Protein AF-A0A964XCH1-F1 (afdb_monomer_lite)

Foldseek 3Di:
DDDPDDPDPLEPAEQEAEPDDPLAVSQVVLLVSLVVQCVDAAVVHHADPNHAYEYEYEFDHHEQEEDDPVRAAREQEHARYEYEYNVQAQVRAEQEYEYPLPFFQGENYEYEYQAYEYTRHEQEYEDHQHDDDLDQRFYESAHYDADRANYEYYNYEFYYHNRGYSYGECHEDAYHYYQYEYEEAEAYQVHAPAHHAENYEYEYCAHANVHANAHHAECYEYYASHGAEVHALAHHAYNYEYAEAQAGHCEDNHHHAQYEYEACHHNNPNFYLHEHHQYEYQAAPHDHGAHDPPSQGFYDQYAYNNRDGDGHDDPPD

pLDDT: mean 93.12, std 10.27, range [33.62, 98.81]

Structure (mmCIF, N/CA/C/O backbone):
data_AF-A0A964XCH1-F1
#
_entry.id   AF-A0A964XCH1-F1
#
loop_
_atom_site.group_PDB
_atom_site.id
_atom_site.type_symbol
_atom_site.label_atom_id
_atom_site.label_alt_id
_atom_site.label_comp_id
_atom_site.label_asym_id
_atom_site.label_entity_id
_atom_site.label_seq_id
_atom_site.pdbx_PDB_ins_code
_atom_site.Cartn_x
_atom_site.Cartn_y
_atom_site.Cartn_z
_atom_site.occupancy
_atom_site.B_iso_or_equiv
_atom_site.auth_seq_id
_atom_site.auth_comp_id
_atom_site.auth_asym_id
_atom_site.auth_atom_id
_atom_site.pdbx_PDB_model_num
ATOM 1 N N . MET A 1 1 ? -14.918 -12.155 -14.356 1.00 33.62 1 MET A N 1
ATOM 2 C CA . MET A 1 1 ? -15.551 -12.989 -13.310 1.00 33.62 1 MET A CA 1
ATOM 3 C C . MET A 1 1 ? -14.501 -13.243 -12.244 1.00 33.62 1 MET A C 1
ATOM 5 O O . MET A 1 1 ? -13.719 -14.170 -12.389 1.00 33.62 1 MET A O 1
ATOM 9 N N . GLY A 1 2 ? -14.397 -12.354 -11.255 1.00 40.06 2 GLY A N 1
ATOM 10 C CA . GLY A 1 2 ? -13.465 -12.524 -10.143 1.00 40.06 2 GLY A CA 1
ATOM 11 C C . GLY A 1 2 ? -14.143 -13.336 -9.051 1.00 40.06 2 GLY A C 1
ATOM 12 O O . GLY A 1 2 ? -15.141 -12.889 -8.494 1.00 40.06 2 GLY A O 1
ATOM 13 N N . TYR A 1 3 ? -13.637 -14.535 -8.781 1.00 34.19 3 TYR A N 1
ATOM 14 C CA . TYR A 1 3 ? -13.942 -15.219 -7.534 1.00 34.19 3 TYR A CA 1
ATOM 15 C C . TYR A 1 3 ? -13.249 -14.432 -6.423 1.00 34.19 3 TYR A C 1
ATOM 17 O O . TYR A 1 3 ? -12.032 -14.516 -6.273 1.00 34.19 3 TYR A O 1
ATOM 25 N N . THR A 1 4 ? -14.002 -13.637 -5.666 1.00 49.56 4 THR A N 1
ATOM 26 C CA . THR A 1 4 ? -13.516 -13.118 -4.390 1.00 49.56 4 THR A CA 1
ATOM 27 C C . THR A 1 4 ? -13.300 -14.340 -3.506 1.00 49.56 4 THR A C 1
ATOM 29 O O . THR A 1 4 ? -14.270 -14.998 -3.126 1.00 49.56 4 THR A O 1
ATOM 32 N N . LEU A 1 5 ? -12.043 -14.706 -3.233 1.00 52.19 5 LEU A N 1
ATOM 33 C CA . LEU A 1 5 ? -11.754 -15.667 -2.168 1.00 52.19 5 LEU A CA 1
ATOM 34 C C . LEU A 1 5 ? -12.517 -15.189 -0.925 1.00 52.19 5 LEU A C 1
ATOM 36 O O . LEU A 1 5 ? -12.480 -13.988 -0.650 1.00 52.19 5 LEU A O 1
ATOM 40 N N . PRO A 1 6 ? -13.250 -16.039 -0.197 1.00 59.41 6 PRO A N 1
ATOM 41 C CA . PRO A 1 6 ? -13.917 -15.589 1.015 1.00 59.41 6 PRO A CA 1
ATOM 42 C C . PRO A 1 6 ? -12.884 -14.964 1.964 1.00 59.41 6 PRO A C 1
ATOM 44 O O . PRO A 1 6 ? -11.731 -15.397 2.034 1.00 59.41 6 PRO A O 1
ATOM 47 N N . LEU A 1 7 ? -13.261 -13.872 2.625 1.00 68.88 7 LEU A N 1
ATOM 48 C CA . LEU A 1 7 ? -12.491 -13.362 3.751 1.00 68.88 7 LEU A CA 1
ATOM 49 C C . LEU A 1 7 ? -12.716 -14.3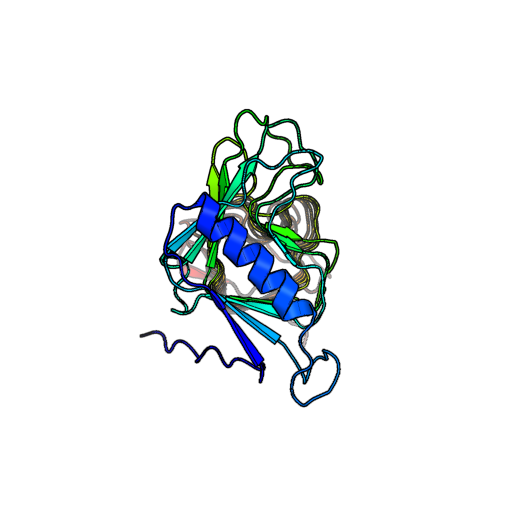44 4.902 1.00 68.88 7 LEU A C 1
ATOM 51 O O . LEU A 1 7 ? -13.786 -14.355 5.506 1.00 68.88 7 LEU A O 1
ATOM 55 N N . GLU A 1 8 ? -11.758 -15.235 5.127 1.00 71.12 8 GLU A N 1
ATOM 56 C CA . GLU A 1 8 ? -11.822 -16.183 6.233 1.00 71.12 8 GLU A CA 1
ATOM 57 C C . GLU A 1 8 ? -11.335 -15.467 7.495 1.00 71.12 8 GLU A C 1
ATOM 59 O O . GLU A 1 8 ? -10.155 -15.153 7.631 1.00 71.12 8 GLU A O 1
ATOM 64 N N . LEU A 1 9 ? -12.270 -15.128 8.385 1.00 74.69 9 LEU A N 1
ATOM 65 C CA . LEU A 1 9 ? -11.937 -14.579 9.694 1.00 74.69 9 LEU A CA 1
ATOM 66 C C . LEU A 1 9 ? -11.316 -15.695 10.532 1.00 74.69 9 LEU A C 1
ATOM 68 O O . LEU A 1 9 ? -11.996 -16.660 10.873 1.00 74.69 9 LEU A O 1
ATOM 72 N N . ALA A 1 10 ? -10.048 -15.544 10.903 1.00 71.31 10 ALA A N 1
ATOM 73 C CA . ALA A 1 10 ? -9.386 -16.468 11.821 1.00 71.31 10 ALA A CA 1
ATOM 74 C C . ALA A 1 10 ? -9.827 -16.266 13.291 1.00 71.31 10 ALA A C 1
ATOM 76 O O . ALA A 1 10 ? -9.449 -17.041 14.166 1.00 71.31 10 ALA A O 1
ATOM 77 N N . SER A 1 11 ? -10.633 -15.237 13.587 1.00 76.69 11 SER A N 1
ATOM 78 C CA . SER A 1 11 ? -11.094 -14.929 14.944 1.00 76.69 11 SER A CA 1
ATOM 79 C C . SER A 1 11 ? -12.247 -15.820 15.405 1.00 76.69 11 SER A C 1
ATOM 81 O O . SER A 1 11 ? -13.212 -16.033 14.668 1.00 76.69 11 SER A O 1
ATOM 83 N N . THR A 1 12 ? -12.240 -16.197 16.682 1.00 78.38 12 THR A N 1
ATOM 84 C CA . THR A 1 12 ? -13.390 -16.827 17.357 1.00 78.38 12 THR A CA 1
ATOM 85 C C . THR A 1 12 ? -14.152 -15.862 18.269 1.00 78.38 12 THR A C 1
ATOM 87 O O . THR A 1 12 ? -15.099 -16.261 18.948 1.00 78.38 12 THR A O 1
ATOM 90 N N . SER A 1 13 ? -13.748 -14.590 18.350 1.00 91.81 13 SER A N 1
ATOM 91 C CA . SER A 1 13 ? -14.479 -13.554 19.088 1.00 91.81 13 SER A CA 1
ATOM 92 C C . SER A 1 13 ? -14.495 -12.231 18.338 1.00 91.81 13 SER A C 1
ATOM 94 O O . SER A 1 13 ? -13.476 -11.768 17.833 1.00 91.81 13 SER A O 1
ATOM 96 N N . THR A 1 14 ? -15.675 -11.618 18.290 1.00 95.75 14 THR A N 1
ATOM 97 C CA . THR A 1 14 ? -15.941 -10.443 17.462 1.00 95.75 14 THR A CA 1
ATOM 98 C C . THR A 1 14 ? -16.634 -9.356 18.274 1.00 95.75 14 THR A C 1
ATOM 100 O O . THR A 1 14 ? -17.626 -9.623 18.953 1.00 95.75 14 THR A O 1
ATOM 103 N N . VAL A 1 15 ? -16.151 -8.120 18.153 1.00 97.62 15 VAL A N 1
ATOM 104 C CA . VAL A 1 15 ? -16.860 -6.912 18.586 1.00 97.62 15 VAL A CA 1
ATOM 105 C C . VAL A 1 15 ? -17.429 -6.245 17.341 1.00 97.62 15 VAL A C 1
ATOM 107 O O . VAL A 1 15 ? -16.687 -5.734 16.508 1.00 97.62 15 VAL A O 1
ATOM 110 N N . ALA A 1 16 ? -18.749 -6.278 17.178 1.00 97.12 16 ALA A N 1
ATOM 111 C CA . ALA A 1 16 ? -19.399 -5.656 16.031 1.00 97.12 16 ALA A CA 1
ATOM 112 C C . ALA A 1 16 ? -19.769 -4.201 16.339 1.00 97.12 16 ALA A C 1
ATOM 114 O O . ALA A 1 16 ? -20.404 -3.919 17.357 1.00 97.12 16 ALA A O 1
ATOM 115 N N . VAL A 1 17 ? -19.443 -3.292 15.424 1.00 97.50 17 VAL A N 1
ATOM 116 C CA . VAL A 1 17 ? -19.900 -1.899 15.458 1.00 97.50 17 VAL A CA 1
ATOM 117 C C . VAL A 1 17 ? -20.798 -1.612 14.275 1.00 97.50 17 VAL A C 1
ATOM 119 O O . VAL A 1 17 ? -20.602 -2.130 13.183 1.00 97.50 17 VAL A O 1
ATOM 122 N N . ARG A 1 18 ? -21.791 -0.753 14.478 1.00 96.69 18 ARG A N 1
ATOM 123 C CA . ARG A 1 18 ? -22.663 -0.259 13.411 1.00 96.69 18 ARG A CA 1
ATOM 124 C C . ARG A 1 18 ? -22.670 1.257 13.440 1.00 96.69 18 ARG A C 1
ATOM 126 O O . ARG A 1 18 ? -22.671 1.839 14.524 1.00 96.69 18 ARG A O 1
ATOM 133 N N . ALA A 1 19 ? -22.729 1.875 12.272 1.00 96.44 19 ALA A N 1
ATOM 134 C CA . ALA A 1 19 ? -22.959 3.301 12.175 1.00 96.44 19 ALA A CA 1
ATOM 135 C C . ALA A 1 19 ? -24.453 3.563 12.434 1.00 96.44 19 ALA A C 1
ATOM 137 O O . ALA A 1 19 ? -25.313 3.113 11.675 1.00 96.44 19 ALA A O 1
ATOM 138 N N . SER A 1 20 ? -24.789 4.206 13.552 1.00 96.62 20 SER A N 1
ATOM 139 C CA . SER A 1 20 ? -26.187 4.515 13.909 1.00 96.62 20 SER A CA 1
ATOM 140 C C . SER A 1 20 ? -26.409 5.946 14.388 1.00 96.62 20 SER A C 1
ATOM 142 O O . SER A 1 20 ? -27.548 6.310 14.673 1.00 96.62 20 SER A O 1
ATOM 144 N N . GLY A 1 21 ? -25.341 6.735 14.486 1.00 96.94 21 GLY A N 1
ATOM 145 C CA . GLY A 1 21 ? -25.382 8.153 14.818 1.00 96.94 21 GLY A CA 1
ATOM 146 C C . GLY A 1 21 ? -24.688 8.998 13.755 1.00 96.94 21 GLY A C 1
ATOM 147 O O . GLY A 1 21 ? -24.488 8.572 12.613 1.00 96.94 21 GLY A O 1
ATOM 148 N N . SER A 1 22 ? -24.312 10.207 14.155 1.00 98.31 22 SER A N 1
ATOM 149 C CA . SER A 1 22 ? -23.428 11.077 13.382 1.00 98.31 22 SER A CA 1
ATOM 150 C C . SER A 1 22 ? -22.058 10.420 13.141 1.00 98.31 22 SER A C 1
ATOM 152 O O . SER A 1 22 ? -21.647 9.557 13.923 1.00 98.31 22 SER A O 1
ATOM 154 N N . PRO A 1 23 ? -21.309 10.832 12.100 1.00 98.56 23 PRO A N 1
ATOM 155 C CA . PRO A 1 23 ? -19.966 10.311 11.847 1.00 98.56 23 PRO A CA 1
ATOM 156 C C . PRO A 1 23 ? -19.040 10.353 13.071 1.00 98.56 23 PRO A C 1
ATOM 158 O O . PRO A 1 23 ? -18.346 9.373 13.335 1.00 98.56 23 PRO A O 1
ATOM 161 N N . ALA A 1 24 ? -19.086 11.433 13.857 1.00 98.31 24 ALA A N 1
ATOM 162 C CA . ALA A 1 24 ? -18.289 11.582 15.076 1.00 98.31 24 ALA A CA 1
ATOM 163 C C . ALA A 1 24 ? -18.693 10.585 16.180 1.00 98.31 24 ALA A C 1
ATOM 165 O O . ALA A 1 24 ? -17.835 9.948 16.792 1.00 98.31 24 ALA A O 1
ATOM 166 N N . GLU A 1 25 ? -19.997 10.394 16.415 1.00 98.38 25 GLU A N 1
ATOM 167 C CA . GLU A 1 25 ? -20.487 9.379 17.361 1.00 98.38 25 GLU A CA 1
ATOM 168 C C . GLU A 1 25 ? -20.082 7.968 16.917 1.00 98.38 25 GLU A C 1
ATOM 170 O O . GLU A 1 25 ? -19.662 7.155 17.741 1.00 98.38 25 GLU A O 1
ATOM 175 N N . ASN A 1 26 ? -20.156 7.680 15.614 1.00 98.62 26 ASN A N 1
ATOM 176 C CA . ASN A 1 26 ? -19.739 6.393 15.063 1.00 98.62 26 ASN A CA 1
ATOM 177 C C . ASN A 1 26 ? -18.233 6.168 15.267 1.00 98.62 26 ASN A C 1
ATOM 179 O O . ASN A 1 26 ? -17.839 5.088 15.706 1.00 98.62 26 ASN A O 1
ATOM 183 N N . GLY A 1 27 ? -17.396 7.182 15.018 1.00 98.38 27 GLY A N 1
ATOM 184 C CA . GLY A 1 27 ? -15.954 7.124 15.274 1.00 98.38 27 GLY A CA 1
ATOM 185 C C . GLY A 1 27 ? -15.622 6.847 16.744 1.00 98.38 27 GLY A C 1
ATOM 186 O O . GLY A 1 27 ? -14.794 5.984 17.040 1.00 98.38 27 GLY A O 1
ATOM 187 N N . ALA A 1 28 ? -16.328 7.491 17.680 1.00 98.06 28 ALA A N 1
ATOM 188 C CA . ALA A 1 28 ? -16.182 7.215 19.111 1.00 98.06 28 ALA A CA 1
ATOM 189 C C . ALA A 1 28 ? -16.555 5.762 19.470 1.00 98.06 28 ALA A C 1
ATOM 191 O O . ALA A 1 28 ? -15.836 5.102 20.225 1.00 98.06 28 ALA A O 1
ATOM 192 N N . VAL A 1 29 ? -17.641 5.233 18.892 1.00 98.38 29 VAL A N 1
ATOM 193 C CA . VAL A 1 29 ? -18.050 3.828 19.068 1.00 98.38 29 VAL A CA 1
ATOM 194 C C . VAL A 1 29 ? -17.009 2.860 18.495 1.00 98.38 29 VAL A C 1
ATOM 196 O O . VAL A 1 29 ? -16.722 1.844 19.128 1.00 98.38 29 VAL A O 1
ATOM 199 N N . LEU A 1 30 ? -16.409 3.169 17.342 1.00 98.62 30 LEU A N 1
ATOM 200 C CA . LEU A 1 30 ? -15.351 2.350 16.743 1.00 98.62 30 LEU A CA 1
ATOM 201 C C . LEU A 1 30 ? -14.110 2.271 17.643 1.00 98.62 30 LEU A C 1
ATOM 203 O O . LEU A 1 30 ? -13.623 1.170 17.902 1.00 98.62 30 LEU A O 1
ATOM 207 N N . ARG A 1 31 ? -13.645 3.399 18.198 1.00 98.50 31 ARG A N 1
ATOM 208 C CA . ARG A 1 31 ? -12.532 3.404 19.168 1.00 98.50 31 ARG A CA 1
ATOM 209 C C . ARG A 1 31 ? -12.845 2.560 20.401 1.00 98.50 31 ARG A C 1
ATOM 211 O O . ARG A 1 31 ? -12.009 1.772 20.838 1.00 98.50 31 ARG A O 1
ATOM 218 N N . ALA A 1 32 ? -14.053 2.701 20.949 1.00 98.31 32 ALA A N 1
ATOM 219 C CA . ALA A 1 32 ? -14.482 1.927 22.110 1.00 98.31 32 ALA A CA 1
ATOM 220 C C . ALA A 1 32 ? -14.520 0.418 21.813 1.00 98.31 32 ALA A C 1
ATOM 222 O O . ALA A 1 32 ? -14.113 -0.388 22.650 1.00 98.31 32 ALA A O 1
ATOM 223 N N . ALA A 1 33 ? -14.957 0.029 20.615 1.00 98.50 33 ALA A N 1
ATOM 224 C CA . ALA A 1 33 ? -14.973 -1.366 20.196 1.00 98.50 33 ALA A CA 1
ATOM 225 C C . ALA A 1 33 ? -13.575 -1.949 19.994 1.00 98.50 33 ALA A C 1
ATOM 227 O O . ALA A 1 33 ? -13.339 -3.085 20.399 1.00 98.50 33 ALA A O 1
ATOM 228 N N . TYR A 1 34 ? -12.641 -1.177 19.433 1.00 98.56 34 TYR A N 1
ATOM 229 C CA . TYR A 1 34 ? -11.244 -1.598 19.355 1.00 98.56 34 TYR A CA 1
ATOM 230 C C . TYR A 1 34 ? -10.641 -1.769 20.756 1.00 98.56 34 TYR A C 1
ATOM 232 O O . TYR A 1 34 ? -10.090 -2.823 21.065 1.00 98.56 34 TYR A O 1
ATOM 240 N N . ALA A 1 35 ? -10.862 -0.811 21.665 1.00 98.31 35 ALA A N 1
ATOM 241 C CA . ALA A 1 35 ? -10.434 -0.935 23.059 1.00 98.31 35 ALA A CA 1
ATOM 242 C C . ALA A 1 35 ? -11.024 -2.177 23.758 1.00 98.31 35 ALA A C 1
ATOM 244 O O . ALA A 1 35 ? -10.328 -2.831 24.537 1.00 98.31 35 ALA A O 1
ATOM 245 N N . GLN A 1 36 ? -12.280 -2.533 23.462 1.00 98.25 36 GLN A N 1
ATOM 246 C CA . GLN A 1 36 ? -12.903 -3.766 23.944 1.00 98.25 36 GLN A CA 1
ATOM 247 C C . GLN A 1 36 ? -12.253 -5.015 23.335 1.00 98.25 36 GLN A C 1
ATOM 249 O O . GLN A 1 36 ? -11.988 -5.966 24.067 1.00 98.25 36 GLN A O 1
ATOM 254 N N . ALA A 1 37 ? -11.997 -5.025 22.024 1.00 98.19 37 ALA A N 1
ATOM 255 C CA . ALA A 1 37 ? -11.414 -6.167 21.323 1.00 98.19 37 ALA A CA 1
ATOM 256 C C . ALA A 1 37 ? -10.029 -6.537 21.876 1.00 98.19 37 ALA A C 1
ATOM 258 O O . ALA A 1 37 ? -9.762 -7.713 22.108 1.00 98.19 37 ALA A O 1
ATOM 259 N N . ARG A 1 38 ? -9.210 -5.533 22.212 1.00 97.94 38 ARG A N 1
ATOM 260 C CA . ARG A 1 38 ? -7.902 -5.705 22.873 1.00 97.94 38 ARG A CA 1
ATOM 261 C C . ARG A 1 38 ? -7.968 -6.419 24.223 1.00 97.94 38 ARG A C 1
ATOM 263 O O . ARG A 1 38 ? -6.985 -7.002 24.661 1.00 97.94 38 ARG A O 1
ATOM 270 N N . ALA A 1 39 ? -9.107 -6.338 24.910 1.00 97.50 39 ALA A N 1
ATOM 271 C CA . ALA A 1 39 ? -9.312 -6.952 26.220 1.00 97.50 39 ALA A CA 1
ATOM 272 C C . ALA A 1 39 ? -9.972 -8.340 26.138 1.00 97.50 39 ALA A C 1
ATOM 274 O O . ALA A 1 39 ? -10.225 -8.956 27.177 1.00 97.50 39 ALA A O 1
ATOM 275 N N . LEU A 1 40 ? -10.301 -8.825 24.935 1.00 96.75 40 LEU A N 1
ATOM 276 C CA . LEU A 1 40 ? -10.931 -10.128 24.767 1.00 96.75 40 LEU A CA 1
ATOM 277 C C . LEU A 1 40 ? -9.950 -11.265 25.047 1.00 96.75 40 LEU A C 1
ATOM 279 O O . LEU A 1 40 ? -8.756 -11.184 24.774 1.00 96.75 40 LEU A O 1
ATOM 283 N N . THR A 1 41 ? -10.505 -12.369 25.541 1.00 96.06 41 THR A N 1
ATOM 284 C CA . THR A 1 41 ? -9.808 -13.643 25.716 1.00 96.06 41 THR A CA 1
ATOM 285 C C . THR A 1 41 ? -10.560 -14.749 24.973 1.00 96.06 41 THR A C 1
ATOM 287 O O . THR A 1 41 ? -11.276 -15.547 25.593 1.00 96.06 41 THR A O 1
ATOM 290 N N . PRO A 1 42 ? -10.486 -14.787 23.625 1.00 94.31 42 PRO A N 1
ATOM 291 C CA . PRO A 1 42 ? -11.147 -15.829 22.851 1.00 94.31 42 PRO A CA 1
ATOM 292 C C . PRO A 1 42 ? -10.694 -17.207 23.364 1.00 94.31 42 PRO A C 1
ATOM 294 O O . PRO A 1 42 ? -9.547 -17.390 23.773 1.00 94.31 42 PRO A O 1
ATOM 297 N N . ASN A 1 43 ? -11.628 -18.155 23.474 1.00 91.69 43 ASN A N 1
ATOM 298 C CA . ASN A 1 43 ? -11.382 -19.487 24.052 1.00 91.69 43 ASN A CA 1
ATOM 299 C C . ASN A 1 43 ? -10.816 -19.487 25.492 1.00 91.69 43 ASN A C 1
ATOM 301 O O . ASN A 1 43 ? -10.272 -20.492 25.948 1.00 91.69 43 ASN A O 1
ATOM 305 N N . GLY A 1 44 ? -10.955 -18.379 26.229 1.00 94.00 44 GLY A N 1
ATOM 306 C CA . GLY A 1 44 ? -10.429 -18.225 27.587 1.00 94.00 44 GLY A CA 1
ATOM 307 C C . GLY A 1 44 ? -8.910 -18.036 27.660 1.00 94.00 44 GLY A C 1
ATOM 308 O O . GLY A 1 44 ? -8.354 -18.086 28.756 1.00 94.00 44 GLY A O 1
ATOM 309 N N . ALA A 1 45 ? -8.243 -17.820 26.524 1.00 95.31 45 ALA A N 1
ATOM 310 C CA . ALA A 1 45 ? -6.804 -17.597 26.427 1.00 95.31 45 ALA A CA 1
ATOM 311 C C . ALA A 1 45 ? -6.490 -16.163 25.971 1.00 95.31 45 ALA A C 1
ATOM 313 O O . ALA A 1 45 ? -7.358 -15.463 25.454 1.00 95.31 45 ALA A O 1
ATOM 314 N N . ALA A 1 46 ? -5.249 -15.720 26.186 1.00 96.25 46 ALA A N 1
ATOM 315 C CA . ALA A 1 46 ? -4.767 -14.436 25.677 1.00 96.25 46 ALA A CA 1
ATOM 316 C C . ALA A 1 46 ? -4.733 -14.418 24.137 1.00 96.25 46 ALA A C 1
ATOM 318 O O . ALA A 1 46 ? -4.736 -15.477 23.504 1.00 96.25 46 ALA A O 1
ATOM 319 N N . LEU A 1 47 ? -4.695 -13.220 23.549 1.00 96.81 47 LEU A N 1
ATOM 320 C CA . LEU A 1 47 ? -4.572 -13.046 22.102 1.00 96.81 47 LEU A CA 1
ATOM 321 C C . LEU A 1 47 ? -3.261 -13.657 21.582 1.00 96.81 47 LEU A C 1
ATOM 323 O O . LEU A 1 47 ? -2.208 -13.500 22.203 1.00 96.81 47 LEU A O 1
ATOM 327 N N . ALA A 1 48 ? -3.350 -14.373 20.464 1.00 96.38 48 ALA A N 1
ATOM 328 C CA . ALA A 1 48 ? -2.239 -15.046 19.793 1.00 96.38 48 ALA A CA 1
ATOM 329 C C . ALA A 1 48 ? -2.559 -15.225 18.298 1.00 96.38 48 ALA A C 1
ATOM 331 O O . ALA A 1 48 ? -3.709 -15.055 17.889 1.00 96.38 48 ALA A O 1
ATOM 332 N N . ALA A 1 49 ? -1.573 -15.633 17.494 1.00 94.12 49 ALA A N 1
ATOM 333 C CA . ALA A 1 49 ? -1.739 -15.848 16.052 1.00 94.12 49 ALA A CA 1
ATOM 334 C C . ALA A 1 49 ? -2.895 -16.812 15.702 1.00 94.12 49 ALA A C 1
ATOM 336 O O . ALA A 1 49 ? -3.576 -16.622 14.695 1.00 94.12 49 ALA A O 1
ATOM 337 N N . ASP A 1 50 ? -3.149 -17.811 16.553 1.00 93.00 50 ASP A N 1
ATOM 338 C CA . ASP A 1 50 ? -4.238 -18.791 16.448 1.00 93.00 50 ASP A CA 1
ATOM 339 C C . ASP A 1 50 ? -5.460 -18.466 17.333 1.00 93.00 50 ASP A C 1
ATOM 341 O O . ASP A 1 50 ? -6.430 -19.224 17.362 1.00 93.00 50 ASP A O 1
ATOM 345 N N . ASN A 1 51 ? -5.437 -17.337 18.047 1.00 94.75 51 ASN A N 1
ATOM 346 C CA . ASN A 1 51 ? -6.472 -16.917 18.988 1.00 94.75 51 ASN A CA 1
ATOM 347 C C . ASN A 1 51 ? -6.735 -15.407 18.879 1.00 94.75 51 ASN A C 1
ATOM 349 O O . ASN A 1 51 ? -6.432 -14.632 19.787 1.00 94.75 51 ASN A O 1
ATOM 353 N N . ARG A 1 52 ? -7.275 -14.988 17.732 1.00 96.75 52 ARG A N 1
ATOM 354 C CA . ARG A 1 52 ? -7.444 -13.576 17.352 1.00 96.75 52 ARG A CA 1
ATOM 355 C C . ARG A 1 52 ? -8.791 -12.999 17.793 1.00 96.75 52 ARG A C 1
ATOM 357 O O . ARG A 1 52 ? -9.786 -13.724 17.919 1.00 96.75 52 ARG A O 1
ATOM 364 N N . ALA A 1 53 ? -8.845 -11.679 17.944 1.00 97.56 53 ALA A N 1
ATOM 365 C CA . ALA A 1 53 ? -10.084 -10.914 18.069 1.00 97.56 53 ALA A CA 1
ATOM 366 C C . ALA A 1 53 ? -10.343 -10.104 16.793 1.00 97.56 53 ALA A C 1
ATOM 368 O O . ALA A 1 53 ? -9.409 -9.672 16.129 1.00 97.56 53 ALA A O 1
ATOM 369 N N . THR A 1 54 ? -11.610 -9.853 16.463 1.00 97.94 54 THR A N 1
ATOM 370 C CA . THR A 1 54 ? -11.969 -8.998 15.320 1.00 97.94 54 THR A CA 1
ATOM 371 C C . THR A 1 54 ? -12.907 -7.875 15.733 1.00 97.94 54 THR A 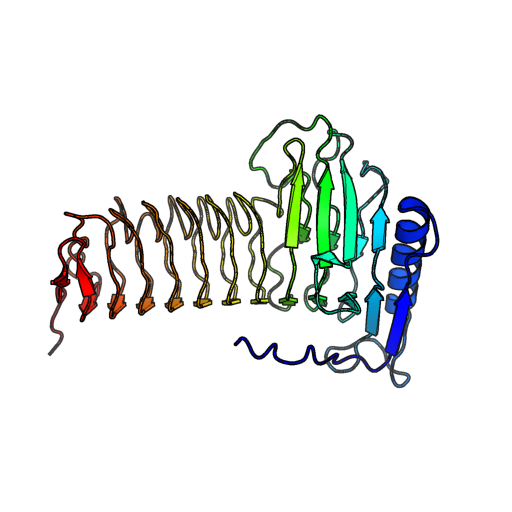C 1
ATOM 373 O O . THR A 1 54 ? -13.928 -8.105 16.385 1.00 97.94 54 THR A O 1
ATOM 376 N N . VAL A 1 55 ? -12.609 -6.661 15.282 1.00 98.38 55 VAL A N 1
ATOM 377 C CA . VAL A 1 55 ? -13.560 -5.552 15.219 1.00 98.38 55 VAL A CA 1
ATOM 378 C C . VAL A 1 55 ? -14.260 -5.607 13.864 1.00 98.38 55 VAL A C 1
ATOM 380 O O . VAL A 1 55 ? -13.651 -5.352 12.827 1.00 98.38 55 VAL A O 1
ATOM 383 N N . LEU A 1 56 ? -15.546 -5.958 13.867 1.00 97.94 56 LEU A N 1
ATOM 384 C CA . LEU A 1 56 ? -16.357 -6.065 12.655 1.00 97.94 56 LEU A CA 1
ATOM 385 C C . LEU A 1 56 ? -17.141 -4.769 12.440 1.00 97.94 56 LEU A C 1
ATOM 387 O O . LEU A 1 56 ? -18.065 -4.455 13.193 1.00 97.94 56 LEU A O 1
ATOM 391 N N . VAL A 1 57 ? -16.770 -4.014 11.414 1.00 98.50 57 VAL A N 1
ATOM 392 C CA . VAL A 1 57 ? -17.242 -2.652 11.169 1.00 98.50 57 VAL A CA 1
ATOM 393 C C . VAL A 1 57 ? -18.382 -2.652 10.159 1.00 98.50 57 VAL A C 1
ATOM 395 O O . VAL A 1 57 ? -18.205 -2.976 8.987 1.00 98.50 57 VAL A O 1
ATOM 398 N N . GLY A 1 58 ? -19.586 -2.320 10.613 1.00 98.25 58 GLY A N 1
ATOM 399 C CA . GLY A 1 58 ? -20.760 -2.176 9.759 1.00 98.25 58 GLY A CA 1
ATOM 400 C C . GLY A 1 58 ? -20.632 -1.014 8.763 1.00 98.25 58 GLY A C 1
ATOM 401 O O . GLY A 1 58 ? -19.800 -0.131 8.948 1.00 98.25 58 GLY A O 1
ATOM 402 N N . PRO A 1 59 ? -21.470 -0.980 7.712 1.00 98.44 59 PRO A N 1
ATOM 403 C CA . PRO A 1 59 ? -21.477 0.128 6.766 1.00 98.44 59 PRO A CA 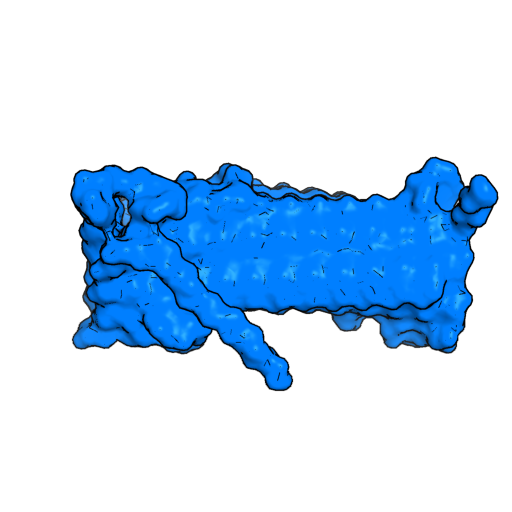1
ATOM 404 C C . PRO A 1 59 ? -21.723 1.485 7.426 1.00 98.44 59 PRO A C 1
ATOM 406 O O . PRO A 1 59 ? -22.585 1.603 8.301 1.00 98.44 59 PRO A O 1
ATOM 409 N N . GLY A 1 60 ? -21.019 2.506 6.947 1.00 98.44 60 GLY A N 1
ATOM 410 C CA . GLY A 1 60 ? -21.187 3.895 7.348 1.00 98.44 60 GLY A CA 1
ATOM 411 C C . GLY A 1 60 ? -19.878 4.675 7.387 1.00 98.44 60 GLY A C 1
ATOM 412 O O . GLY A 1 60 ? -18.835 4.198 6.942 1.00 98.44 60 GLY A O 1
ATOM 413 N N . VAL A 1 61 ? -19.971 5.893 7.923 1.00 98.69 61 VAL A N 1
ATOM 414 C CA . VAL A 1 61 ? -18.846 6.820 8.077 1.00 98.69 61 VAL A CA 1
ATOM 415 C C . VAL A 1 61 ? -18.487 6.942 9.555 1.00 98.69 61 VAL A C 1
ATOM 417 O O . VAL A 1 61 ? -19.364 7.159 10.400 1.00 98.69 61 VAL A O 1
ATOM 420 N N . TYR A 1 62 ? -17.198 6.798 9.842 1.00 98.69 62 TYR A N 1
ATOM 421 C CA . TYR A 1 62 ? -16.601 6.784 11.170 1.00 98.69 62 TYR A CA 1
ATOM 422 C C . TYR A 1 62 ? -15.557 7.898 11.254 1.00 98.69 62 TYR A C 1
ATOM 424 O O . TYR A 1 62 ? -14.392 7.684 10.926 1.00 98.69 62 TYR A O 1
ATOM 432 N N . HIS A 1 63 ? -15.985 9.086 11.682 1.00 98.31 63 HIS A N 1
ATOM 433 C CA . HIS A 1 63 ? -15.114 10.252 11.788 1.00 98.31 63 HIS A CA 1
ATOM 434 C C . HIS A 1 63 ? -14.397 10.258 13.138 1.00 98.31 63 HIS A C 1
ATOM 436 O O . HIS A 1 63 ? -15.019 10.352 14.197 1.00 98.31 63 HIS A O 1
ATOM 442 N N . LEU A 1 64 ? -13.075 10.168 13.100 1.00 98.00 64 LEU A N 1
ATOM 443 C CA . LEU A 1 64 ? -12.202 9.992 14.254 1.00 98.00 64 LEU A CA 1
ATOM 444 C C . LEU A 1 64 ? -11.840 11.303 14.957 1.00 98.00 64 LEU A C 1
ATOM 446 O O . LEU A 1 64 ? -11.347 11.255 16.082 1.00 98.00 64 LEU A O 1
ATOM 450 N N . GLY A 1 65 ? -12.155 12.440 14.341 1.00 95.69 65 GLY A N 1
ATOM 451 C CA . GLY A 1 65 ? -11.932 13.779 14.878 1.00 95.69 65 GLY A CA 1
ATOM 452 C C . GLY A 1 65 ? -10.884 14.532 14.071 1.00 95.69 65 GLY A C 1
ATOM 453 O O . GLY A 1 65 ? -10.443 14.060 13.022 1.00 95.69 65 GLY A O 1
ATOM 454 N N . THR A 1 66 ? -10.523 15.710 14.565 1.00 94.75 66 THR A N 1
ATOM 455 C CA . THR A 1 66 ? -9.334 16.413 14.095 1.00 94.75 66 THR A CA 1
ATOM 456 C C . THR A 1 66 ? -8.131 15.819 14.814 1.00 94.75 66 THR A C 1
ATOM 458 O O . THR A 1 66 ? -8.128 15.759 16.041 1.00 94.75 66 THR A O 1
ATOM 461 N N . LEU A 1 67 ? -7.160 15.324 14.056 1.00 92.50 67 LEU A N 1
ATOM 462 C CA . LEU A 1 67 ? -5.889 14.842 14.558 1.00 92.50 67 LEU A CA 1
ATOM 463 C C . LEU A 1 67 ? -5.091 16.054 15.028 1.00 92.50 67 LEU A C 1
ATOM 465 O O . LEU A 1 67 ? -4.856 16.979 14.251 1.00 92.50 67 LEU A O 1
ATOM 469 N N . ASP A 1 68 ? -4.719 16.036 16.300 1.00 85.81 68 ASP A N 1
ATOM 470 C CA . ASP A 1 68 ? -3.870 17.038 16.936 1.00 85.81 68 ASP A CA 1
ATOM 471 C C . ASP A 1 68 ? -2.777 16.321 17.762 1.00 85.81 68 ASP A C 1
ATOM 473 O O . ASP A 1 68 ? -2.641 15.091 17.728 1.00 85.81 68 ASP A O 1
ATOM 477 N N . GLY A 1 69 ? -1.940 17.072 18.482 1.00 80.00 69 GLY A N 1
ATOM 478 C CA . GLY A 1 69 ? -0.896 16.481 19.328 1.00 80.00 69 GLY A CA 1
ATOM 479 C C . GLY A 1 69 ? -1.427 15.470 20.360 1.00 80.00 69 GLY A C 1
ATOM 480 O O . GLY A 1 69 ? -0.708 14.522 20.693 1.00 80.00 69 GLY A O 1
ATOM 481 N N . ASP A 1 70 ? -2.681 15.632 20.796 1.00 85.44 70 ASP A N 1
ATOM 482 C CA . ASP A 1 70 ? -3.354 14.836 21.828 1.00 85.44 70 ASP A CA 1
ATOM 483 C C . ASP A 1 70 ? -4.384 13.840 21.245 1.00 85.44 70 ASP A C 1
ATOM 485 O O . ASP A 1 70 ? -4.678 12.799 21.843 1.00 85.44 70 ASP A O 1
ATOM 489 N N . THR A 1 71 ? -4.932 14.136 20.067 1.00 88.81 71 THR A N 1
ATOM 490 C CA . THR A 1 71 ? -5.983 13.388 19.381 1.00 88.81 71 THR A CA 1
ATOM 491 C C . THR A 1 71 ? -5.371 12.570 18.252 1.00 88.81 71 THR A C 1
ATOM 493 O O . THR A 1 71 ? -5.005 13.080 17.200 1.00 88.81 71 THR A O 1
ATOM 496 N N . HIS A 1 72 ? -5.291 11.263 18.467 1.00 92.94 72 HIS A N 1
ATOM 497 C CA . HIS A 1 72 ? -4.768 10.294 17.500 1.00 92.94 72 HIS A CA 1
ATOM 498 C C . HIS A 1 72 ? -5.847 9.776 16.562 1.00 92.94 72 HIS A C 1
ATOM 500 O O . HIS A 1 72 ? -7.019 9.858 16.911 1.00 92.94 72 HIS A O 1
ATOM 506 N N . GLY A 1 73 ? -5.491 9.131 15.452 1.00 96.38 73 GLY A N 1
ATOM 507 C CA . GLY A 1 73 ? -6.404 8.286 14.676 1.00 96.38 73 GLY A CA 1
ATOM 508 C C . GLY A 1 73 ? -6.803 7.004 15.409 1.00 96.38 73 GLY A C 1
ATOM 509 O O . GLY A 1 73 ? -6.716 6.904 16.637 1.00 96.38 73 GLY A O 1
ATOM 510 N N . LEU A 1 74 ? -7.276 5.996 14.676 1.00 98.44 74 LEU A N 1
ATOM 511 C CA . LEU A 1 74 ? -7.543 4.679 15.245 1.00 98.44 74 LEU A CA 1
ATOM 512 C C . LEU A 1 74 ? -6.206 3.961 15.429 1.00 98.44 74 LEU A C 1
ATOM 514 O O . LEU A 1 74 ? -5.570 3.574 14.453 1.00 98.44 74 LEU A O 1
ATOM 518 N N . GLN A 1 75 ? -5.800 3.793 16.685 1.00 98.00 75 GLN A N 1
ATOM 519 C CA . GLN A 1 75 ? -4.529 3.175 17.047 1.00 98.00 75 GLN A CA 1
ATOM 520 C C . GLN A 1 75 ? -4.636 1.649 17.000 1.00 98.00 75 GLN A C 1
ATOM 522 O O . GLN A 1 75 ? -5.221 1.044 17.895 1.00 98.00 75 GLN A O 1
ATOM 527 N N . ILE A 1 76 ? -4.066 1.034 15.969 1.00 98.50 76 ILE A N 1
ATOM 528 C CA . ILE A 1 76 ? -3.927 -0.413 15.808 1.00 98.50 76 ILE A CA 1
ATOM 529 C C . ILE A 1 76 ? -2.620 -0.860 16.485 1.00 98.50 76 ILE A C 1
ATOM 531 O O . ILE A 1 76 ? -1.591 -1.077 15.847 1.00 98.50 76 ILE A O 1
ATOM 535 N N . ASP A 1 77 ? -2.658 -0.904 17.819 1.00 98.38 77 ASP A N 1
ATOM 536 C CA . ASP A 1 77 ? -1.491 -1.045 18.707 1.00 98.38 77 ASP A CA 1
ATOM 537 C C . ASP A 1 77 ? -1.367 -2.402 19.421 1.00 98.38 77 ASP A C 1
ATOM 539 O O . ASP A 1 77 ? -0.545 -2.562 20.323 1.00 98.38 77 ASP A O 1
ATOM 543 N N . THR A 1 78 ? -2.219 -3.371 19.084 1.00 98.38 78 THR A N 1
ATOM 544 C CA . THR A 1 78 ? -2.270 -4.673 19.758 1.00 98.38 78 THR A CA 1
ATOM 545 C C . THR A 1 78 ? -2.268 -5.792 18.729 1.00 98.38 78 THR A C 1
ATOM 547 O O . THR A 1 78 ? -3.155 -5.850 17.879 1.00 98.38 78 THR A O 1
ATOM 550 N N . GLU A 1 79 ? -1.290 -6.689 18.844 1.00 98.12 79 GLU A N 1
ATOM 551 C CA . GLU A 1 79 ? -1.174 -7.889 18.013 1.00 98.12 79 GLU A CA 1
ATOM 552 C C . GLU A 1 79 ? -2.472 -8.705 18.014 1.00 98.12 79 GLU A C 1
ATOM 554 O O . GLU A 1 79 ? -3.136 -8.854 19.048 1.00 98.12 79 GLU A O 1
ATOM 559 N N . PHE A 1 80 ? -2.801 -9.286 16.859 1.00 97.81 80 PHE A N 1
ATOM 560 C CA . PHE A 1 80 ? -3.910 -10.229 16.691 1.00 97.81 80 PHE A CA 1
ATOM 561 C C . PHE A 1 80 ? -5.313 -9.630 16.910 1.00 97.81 80 PHE A C 1
ATOM 563 O O . PHE A 1 80 ? -6.275 -10.366 17.178 1.00 97.81 80 PHE A O 1
ATOM 570 N N . VAL A 1 81 ? -5.446 -8.304 16.794 1.00 98.25 81 VAL A N 1
ATOM 571 C CA . VAL A 1 81 ? -6.737 -7.606 16.722 1.00 98.25 81 VAL A CA 1
ATOM 572 C C . VAL A 1 81 ? -6.979 -7.135 15.292 1.00 98.25 81 VAL A C 1
ATOM 574 O O . VAL A 1 81 ? -6.424 -6.139 14.838 1.00 98.25 81 VAL A O 1
ATOM 577 N N . ASP A 1 82 ? -7.856 -7.842 14.591 1.00 98.19 82 ASP A N 1
ATOM 578 C CA . ASP A 1 82 ? -8.169 -7.565 13.192 1.00 98.19 82 ASP A CA 1
ATOM 579 C C . ASP A 1 82 ? -9.271 -6.499 13.066 1.00 98.19 82 ASP A C 1
ATOM 581 O O . ASP A 1 82 ? -10.223 -6.469 13.853 1.00 98.19 82 ASP A O 1
ATOM 585 N N . LEU A 1 83 ? -9.191 -5.656 12.037 1.00 98.25 83 LEU A N 1
ATOM 586 C CA . LEU A 1 83 ? -10.184 -4.638 11.694 1.00 98.25 83 LEU A CA 1
ATOM 587 C C . LEU A 1 83 ? -10.823 -4.980 10.347 1.00 98.25 83 LEU A C 1
ATOM 589 O O . LEU A 1 83 ? -10.182 -4.889 9.304 1.00 98.25 83 LEU A O 1
ATOM 593 N N . VAL A 1 84 ? -12.101 -5.360 10.351 1.00 98.19 84 VAL A N 1
ATOM 594 C CA . VAL A 1 84 ? -12.753 -5.899 9.152 1.00 98.19 84 VAL A CA 1
ATOM 595 C C . VAL A 1 84 ? -14.070 -5.198 8.859 1.00 98.19 84 VAL A C 1
ATOM 597 O O . VAL A 1 84 ? -14.989 -5.215 9.674 1.00 98.19 84 VAL A O 1
ATOM 600 N N . GLY A 1 85 ? -14.209 -4.645 7.658 1.00 97.81 85 GLY A N 1
ATOM 601 C CA . GLY A 1 85 ? -15.471 -4.145 7.132 1.00 97.81 85 GLY A CA 1
ATOM 602 C C . GLY A 1 85 ? -16.456 -5.279 6.841 1.00 97.81 85 GLY A C 1
ATOM 603 O O . GLY A 1 85 ? -16.165 -6.217 6.098 1.00 97.81 85 GLY A O 1
ATOM 604 N N . LEU A 1 86 ? -17.669 -5.171 7.383 1.00 95.12 86 LEU A N 1
ATOM 605 C CA . LEU A 1 86 ? -18.702 -6.213 7.379 1.00 95.12 86 LEU A CA 1
ATOM 606 C C . LEU A 1 86 ? -19.082 -6.701 5.978 1.00 95.12 86 LEU A C 1
ATOM 608 O O . LEU A 1 86 ? -19.479 -7.851 5.804 1.00 95.12 86 LEU A O 1
ATOM 612 N N . THR A 1 87 ? -19.015 -5.823 4.980 1.00 91.94 87 THR A N 1
ATOM 613 C CA . THR A 1 87 ? -19.480 -6.143 3.623 1.00 91.94 87 THR A CA 1
ATOM 614 C C . THR A 1 87 ? -18.375 -6.656 2.704 1.00 91.94 87 THR A C 1
ATOM 616 O O . THR A 1 87 ? -18.677 -7.068 1.585 1.00 91.94 87 THR A O 1
ATOM 619 N N . GLY A 1 88 ? -17.110 -6.610 3.146 1.00 85.25 88 GLY A N 1
ATOM 620 C CA . GLY A 1 88 ? -15.945 -6.887 2.300 1.00 85.25 88 GLY A CA 1
ATOM 621 C C . GLY A 1 88 ? -15.781 -5.911 1.127 1.00 85.25 88 GLY A C 1
ATOM 622 O O . GLY A 1 88 ? -15.048 -6.207 0.189 1.00 85.25 88 GLY A O 1
ATOM 623 N N . ARG A 1 89 ? -16.501 -4.785 1.153 1.00 93.31 89 ARG A N 1
ATOM 624 C CA . ARG A 1 89 ? -16.472 -3.725 0.148 1.00 93.31 89 ARG A CA 1
ATOM 625 C C . ARG A 1 89 ? -16.019 -2.429 0.818 1.00 93.31 89 ARG A C 1
ATOM 627 O O . ARG A 1 89 ? -16.780 -1.919 1.650 1.00 93.31 89 ARG A O 1
ATOM 634 N N . PRO A 1 90 ? -14.812 -1.927 0.510 1.00 96.06 90 PRO A N 1
ATOM 635 C CA . PRO A 1 90 ? -14.256 -0.760 1.189 1.00 96.06 90 PRO A CA 1
ATOM 636 C C . PRO A 1 90 ? -15.145 0.477 1.055 1.00 96.06 90 PRO A C 1
ATOM 638 O O . PRO A 1 90 ? -15.320 1.201 2.030 1.00 96.06 90 PRO A O 1
ATOM 641 N N . GLU A 1 91 ? -15.839 0.648 -0.076 1.00 96.31 91 GLU A N 1
ATOM 642 C CA . GLU A 1 91 ? -16.709 1.802 -0.329 1.00 96.31 91 GLU A CA 1
ATOM 643 C C . GLU A 1 91 ? -17.917 1.906 0.620 1.00 96.31 91 GLU A C 1
ATOM 645 O O . GLU A 1 91 ? -18.586 2.937 0.679 1.00 96.31 91 GLU A O 1
ATOM 650 N N . HIS A 1 92 ? -18.232 0.842 1.363 1.00 97.94 92 HIS A N 1
ATOM 651 C CA . HIS A 1 92 ? -19.313 0.851 2.346 1.00 97.94 92 HIS A CA 1
ATOM 652 C C . HIS A 1 92 ? -18.855 1.241 3.754 1.00 97.94 92 HIS A C 1
ATOM 654 O O . HIS A 1 92 ? -19.708 1.566 4.581 1.00 97.94 92 HIS A O 1
ATOM 660 N N . VAL A 1 93 ? -17.557 1.170 4.057 1.00 98.50 93 VAL A N 1
ATOM 661 C CA . VAL A 1 93 ? -17.004 1.422 5.394 1.00 98.50 93 VAL A CA 1
ATOM 662 C C . VAL A 1 93 ? -15.897 2.455 5.274 1.00 98.50 93 VAL A C 1
ATOM 664 O O . VAL A 1 93 ? -14.759 2.120 4.959 1.00 98.50 93 VAL A O 1
ATOM 667 N N . ARG A 1 94 ? -16.229 3.715 5.553 1.00 98.56 94 ARG A N 1
ATOM 668 C CA . ARG A 1 94 ? -15.277 4.825 5.510 1.00 98.56 94 ARG A CA 1
ATOM 669 C C . ARG A 1 94 ? -14.858 5.208 6.920 1.00 98.56 94 ARG A C 1
ATOM 671 O O . ARG A 1 94 ? -15.693 5.621 7.725 1.00 98.56 94 ARG A O 1
ATOM 678 N N . ILE A 1 95 ? -13.571 5.083 7.204 1.00 98.81 95 ILE A N 1
ATOM 679 C CA . ILE A 1 95 ? -12.945 5.586 8.424 1.00 98.81 95 ILE A CA 1
ATOM 680 C C . ILE A 1 95 ? -12.189 6.847 8.026 1.00 98.81 95 ILE A C 1
ATOM 682 O O . ILE A 1 95 ? -11.368 6.803 7.111 1.00 98.81 95 ILE A O 1
ATOM 686 N N . GLU A 1 96 ? -12.505 7.967 8.667 1.00 98.44 96 GLU A N 1
ATOM 687 C CA . GLU A 1 96 ? -11.987 9.276 8.272 1.00 98.44 96 GLU A CA 1
ATOM 688 C C . GLU A 1 96 ? -11.495 10.103 9.454 1.00 98.44 96 GLU A C 1
ATOM 690 O O . GLU A 1 96 ? -11.967 9.947 10.580 1.00 98.44 96 GLU A O 1
ATOM 695 N N . ALA A 1 97 ? -10.551 10.997 9.186 1.00 97.25 97 ALA A N 1
ATOM 696 C CA . ALA A 1 97 ? -10.087 12.018 10.112 1.00 97.25 97 ALA A CA 1
ATOM 697 C C . ALA A 1 97 ? -9.726 13.297 9.342 1.00 97.25 97 ALA A C 1
ATOM 699 O O . ALA A 1 97 ? -9.642 13.287 8.111 1.00 97.25 97 ALA A O 1
ATOM 700 N N . THR A 1 98 ? -9.484 14.378 10.077 1.00 95.62 98 THR A N 1
ATOM 701 C CA . THR A 1 98 ? -8.971 15.647 9.538 1.00 95.62 98 THR A CA 1
ATOM 702 C C . THR A 1 98 ? -7.656 15.972 10.230 1.00 95.62 98 THR A C 1
ATOM 704 O O . THR A 1 98 ? -7.604 15.887 11.446 1.00 95.62 98 THR A O 1
ATOM 707 N N . SER A 1 99 ? -6.600 16.354 9.522 1.00 91.88 99 SER A N 1
ATOM 708 C CA . SER A 1 99 ? -5.402 16.927 10.139 1.00 91.88 99 SER A CA 1
ATOM 709 C C . SER A 1 99 ? -5.639 18.401 10.467 1.00 91.88 99 SER A C 1
ATOM 711 O O . SER A 1 99 ? -6.290 19.118 9.711 1.00 91.88 99 SER A O 1
ATOM 713 N N . ASP A 1 100 ? -5.106 18.876 11.591 1.00 89.06 100 ASP A N 1
ATOM 714 C CA . ASP A 1 100 ? -5.086 20.306 11.914 1.00 89.06 100 ASP A CA 1
ATOM 715 C C . ASP A 1 100 ? -3.985 21.089 11.163 1.00 89.06 100 ASP A C 1
ATOM 717 O O . ASP A 1 100 ? -3.808 22.284 11.404 1.00 89.06 100 ASP A O 1
ATOM 721 N N . GLY A 1 101 ? -3.219 20.422 10.291 1.00 80.44 101 GLY A N 1
ATOM 722 C CA . GLY A 1 101 ? -2.073 20.986 9.576 1.00 80.44 101 GLY A CA 1
ATOM 723 C C . GLY A 1 101 ? -0.839 21.249 10.451 1.00 80.44 101 GLY A C 1
ATOM 724 O O . GLY A 1 101 ? 0.201 21.648 9.932 1.00 80.44 101 GLY A O 1
ATOM 725 N N . SER A 1 102 ? -0.923 21.027 11.766 1.00 74.00 102 SER A N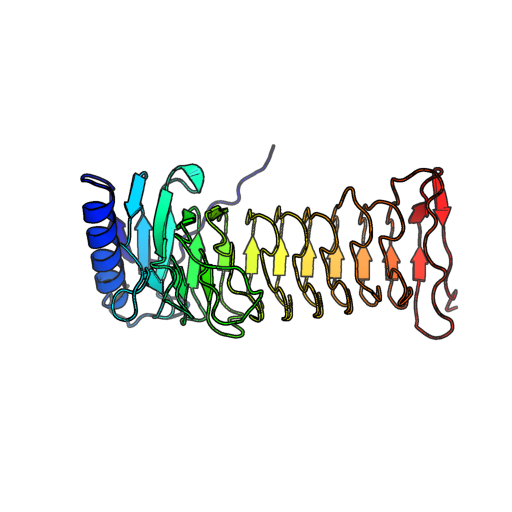 1
ATOM 726 C CA . SER A 1 102 ? 0.165 21.195 12.735 1.00 74.00 102 SER A CA 1
ATOM 727 C C . SER A 1 102 ? 0.747 19.860 13.216 1.00 74.00 102 SER A C 1
ATOM 729 O O . SER A 1 102 ? 1.857 19.817 13.753 1.00 74.00 102 SER A O 1
ATOM 731 N N . THR A 1 103 ? 0.032 18.756 12.986 1.00 62.66 103 THR A N 1
ATOM 732 C CA . THR A 1 103 ? 0.464 17.410 13.360 1.00 62.66 103 THR A CA 1
ATOM 733 C C . THR A 1 103 ? 1.397 16.774 12.347 1.00 62.66 103 THR A C 1
ATOM 735 O O . THR A 1 103 ? 0.953 16.077 11.432 1.00 62.66 103 THR A O 1
ATOM 738 N N . ALA A 1 104 ? 2.698 16.897 12.590 1.00 69.25 104 ALA A N 1
ATOM 739 C CA . ALA A 1 104 ? 3.614 15.871 12.122 1.00 69.25 104 ALA A CA 1
ATOM 740 C C . ALA A 1 104 ? 3.285 14.526 12.816 1.00 69.25 104 ALA A C 1
ATOM 742 O O . ALA A 1 104 ? 2.967 14.477 14.007 1.00 69.25 104 ALA A O 1
ATOM 743 N N . SER A 1 105 ? 3.384 13.430 12.072 1.00 84.38 105 SER A N 1
ATOM 744 C CA . SER A 1 105 ? 3.415 12.041 12.533 1.00 84.38 105 SER A CA 1
ATOM 745 C C . SER A 1 105 ? 2.090 11.463 13.052 1.00 84.38 105 SER A C 1
ATOM 747 O O . SER A 1 105 ? 2.046 10.818 14.108 1.00 84.38 105 SER A O 1
ATOM 749 N N . ARG A 1 106 ? 0.997 11.686 12.312 1.00 91.81 106 ARG A N 1
ATOM 750 C CA . ARG A 1 106 ? -0.337 11.135 12.612 1.00 91.81 106 ARG A CA 1
ATOM 751 C C . ARG A 1 106 ? -1.018 10.584 11.365 1.00 91.81 106 ARG A C 1
ATOM 753 O O . ARG A 1 106 ? -0.679 10.945 10.241 1.00 91.81 106 ARG A O 1
ATOM 760 N N . GLY A 1 107 ? -2.033 9.752 11.564 1.00 95.50 107 GLY A N 1
ATOM 761 C CA . GLY A 1 107 ? -2.879 9.321 10.462 1.00 95.50 107 GLY A CA 1
ATOM 762 C C . GLY A 1 107 ? -4.254 8.851 10.883 1.00 95.50 107 GLY A C 1
ATOM 763 O O . GLY A 1 107 ? -4.532 8.711 12.068 1.00 95.50 107 GLY A O 1
ATOM 764 N N . THR A 1 108 ? -5.133 8.609 9.913 1.00 97.94 108 THR A N 1
ATOM 765 C CA . THR A 1 108 ? -6.492 8.120 10.201 1.00 97.94 108 THR A CA 1
ATOM 766 C C . THR A 1 108 ? -6.447 6.742 10.855 1.00 97.94 108 THR A C 1
ATOM 768 O O . THR A 1 108 ? -7.125 6.507 11.857 1.00 97.94 108 THR A O 1
ATOM 771 N N . ILE A 1 109 ? -5.610 5.846 10.331 1.00 98.44 109 ILE A N 1
ATOM 772 C CA . ILE A 1 109 ? -5.243 4.581 10.970 1.00 98.44 109 ILE A CA 1
ATOM 773 C C . ILE A 1 109 ? -3.764 4.649 11.350 1.00 98.44 109 ILE A C 1
ATOM 775 O O . ILE A 1 109 ? -2.917 4.772 10.469 1.00 98.44 109 ILE A O 1
ATOM 779 N N . GLU A 1 110 ? -3.459 4.544 12.641 1.00 97.75 110 GLU A N 1
ATOM 780 C CA . GLU A 1 110 ? -2.091 4.537 13.177 1.00 97.75 110 GLU A CA 1
ATOM 781 C C . GLU A 1 110 ? -1.752 3.122 13.636 1.00 97.75 110 GLU A C 1
ATOM 783 O O . GLU A 1 110 ? -2.331 2.646 14.609 1.00 97.75 110 GLU A O 1
ATOM 788 N N . GLN A 1 111 ? -0.846 2.427 12.955 1.00 98.25 111 GLN A N 1
ATOM 789 C CA . GLN A 1 111 ? -0.554 1.025 13.251 1.00 98.25 111 GLN A CA 1
ATOM 790 C C . GLN A 1 111 ? 0.840 0.856 13.846 1.00 98.25 111 GLN A C 1
ATOM 792 O O . GLN A 1 111 ? 1.825 1.259 13.241 1.00 98.25 111 GLN A O 1
ATOM 797 N N . THR A 1 112 ? 0.929 0.195 14.998 1.00 98.19 112 THR A N 1
ATOM 798 C CA . THR A 1 112 ? 2.207 -0.213 15.606 1.00 98.19 112 THR A CA 1
ATOM 799 C C . THR A 1 112 ? 2.297 -1.711 15.876 1.00 98.19 112 THR A C 1
ATOM 801 O O . THR A 1 112 ? 3.399 -2.206 16.090 1.00 98.19 112 THR A O 1
ATOM 804 N N . ALA A 1 113 ? 1.171 -2.431 15.856 1.00 98.44 113 ALA A N 1
ATOM 805 C CA . ALA A 1 113 ? 1.168 -3.890 15.861 1.00 98.44 113 ALA A CA 1
ATOM 806 C C . ALA A 1 113 ? 1.602 -4.445 14.498 1.00 98.44 113 ALA A C 1
ATOM 808 O O . ALA A 1 113 ? 1.225 -3.901 13.458 1.00 98.44 113 ALA A O 1
ATOM 809 N N . ASP A 1 114 ? 2.367 -5.529 14.509 1.00 98.56 114 ASP A N 1
ATOM 810 C CA . ASP A 1 114 ? 2.920 -6.167 13.315 1.00 98.56 114 ASP A CA 1
ATOM 811 C C . ASP A 1 114 ? 1.934 -7.161 12.681 1.00 98.56 114 ASP A C 1
ATOM 813 O O . ASP A 1 114 ? 1.648 -7.085 11.490 1.00 98.56 114 ASP A O 1
ATOM 817 N N . ASP A 1 115 ? 1.345 -8.054 13.472 1.00 98.12 115 ASP A N 1
ATOM 818 C CA . ASP A 1 115 ? 0.423 -9.101 13.036 1.00 98.12 115 ASP A CA 1
ATOM 819 C C . ASP A 1 115 ? -1.038 -8.669 13.220 1.00 98.12 115 ASP A C 1
ATOM 821 O O . ASP A 1 115 ? -1.729 -9.005 14.193 1.00 98.12 115 ASP A O 1
ATOM 825 N N . VAL A 1 116 ? -1.530 -7.929 12.228 1.00 98.06 116 VAL A N 1
ATOM 826 C CA . VAL A 1 116 ? -2.926 -7.494 12.128 1.00 98.06 116 VAL A CA 1
ATOM 827 C C . VAL A 1 116 ? -3.458 -7.663 10.709 1.00 98.06 116 VAL A C 1
ATOM 829 O O . VAL A 1 116 ? -2.751 -7.446 9.725 1.00 98.06 116 VAL A O 1
ATOM 832 N N . LEU A 1 117 ? -4.741 -8.015 10.600 1.00 97.94 117 LEU A N 1
ATOM 833 C CA . LEU A 1 117 ? -5.493 -7.938 9.352 1.00 97.94 117 LEU A CA 1
ATOM 834 C C . LEU A 1 117 ? -6.359 -6.679 9.352 1.00 97.94 117 LEU A C 1
ATOM 836 O O . LEU A 1 117 ? -7.238 -6.528 10.200 1.00 97.94 117 LEU A O 1
ATOM 840 N N . ILE A 1 118 ? -6.182 -5.827 8.345 1.00 98.38 118 ILE A N 1
ATOM 841 C CA . ILE A 1 118 ? -7.101 -4.729 8.046 1.00 98.38 118 ILE A CA 1
ATOM 842 C C . ILE A 1 118 ? -7.750 -5.009 6.696 1.00 98.38 118 ILE A C 1
ATOM 844 O O . ILE A 1 118 ? -7.053 -5.137 5.688 1.00 98.38 118 ILE A O 1
ATOM 848 N N . ALA A 1 119 ? -9.078 -5.137 6.664 1.00 98.31 119 ALA A N 1
ATOM 849 C CA . ALA A 1 119 ? -9.758 -5.530 5.439 1.00 98.31 119 ALA A CA 1
ATOM 850 C C . ALA A 1 119 ? -11.099 -4.853 5.175 1.00 98.31 119 ALA A C 1
ATOM 852 O O . ALA A 1 119 ? -11.913 -4.688 6.080 1.00 98.31 119 ALA A O 1
ATOM 853 N N . GLY A 1 120 ? -11.376 -4.558 3.903 1.00 97.75 120 GLY A N 1
ATOM 854 C CA . GLY A 1 120 ? -12.693 -4.107 3.448 1.00 97.75 120 GLY A CA 1
ATOM 855 C C . GLY A 1 120 ? -13.089 -2.726 3.966 1.00 97.75 120 GLY A C 1
ATOM 856 O O . GLY A 1 120 ? -14.262 -2.522 4.281 1.00 97.75 120 GLY A O 1
ATOM 857 N N . VAL A 1 121 ? -12.129 -1.805 4.085 1.00 98.62 121 VAL A N 1
ATOM 858 C CA . VAL A 1 121 ? -12.345 -0.435 4.579 1.00 98.62 121 VAL A CA 1
ATOM 859 C C . VAL A 1 121 ? -11.703 0.606 3.660 1.00 98.62 121 VAL A C 1
ATOM 861 O O . VAL A 1 121 ? -10.635 0.373 3.093 1.00 98.62 121 VAL A O 1
ATOM 864 N N . THR A 1 122 ? -12.340 1.768 3.544 1.00 98.81 122 THR A N 1
ATOM 865 C CA . THR A 1 122 ? -11.714 2.994 3.041 1.00 98.81 122 THR A CA 1
ATOM 866 C C . THR A 1 122 ? -11.106 3.760 4.213 1.00 98.81 122 THR A C 1
ATOM 868 O O . THR A 1 122 ? -11.796 4.054 5.191 1.00 98.81 122 THR A O 1
ATOM 871 N N . MET A 1 123 ? -9.826 4.101 4.098 1.00 98.62 123 MET A N 1
ATOM 872 C CA . MET A 1 123 ? -9.096 4.985 5.002 1.00 98.62 123 MET A CA 1
ATOM 873 C C . MET A 1 123 ? -8.975 6.341 4.318 1.00 98.62 123 MET A C 1
ATOM 875 O O . MET A 1 123 ? -8.393 6.425 3.238 1.00 98.62 123 MET A O 1
ATOM 879 N N . TYR A 1 124 ? -9.532 7.383 4.926 1.00 98.50 124 TYR A N 1
ATOM 880 C CA . TYR A 1 124 ? -9.505 8.731 4.368 1.00 98.50 124 TYR A CA 1
ATOM 881 C C . TYR A 1 124 ? -8.893 9.731 5.341 1.00 98.50 124 TYR A C 1
ATOM 883 O O . TYR A 1 124 ? -9.205 9.699 6.534 1.00 98.50 124 TYR A O 1
ATOM 891 N N . LEU A 1 125 ? -8.083 10.654 4.834 1.00 96.75 125 LEU A N 1
ATOM 892 C CA . LEU A 1 125 ? -7.599 11.801 5.593 1.00 96.75 125 LEU A CA 1
ATOM 893 C C . LEU A 1 125 ? -7.823 13.101 4.815 1.00 96.75 125 LEU A C 1
ATOM 895 O O . LEU A 1 125 ? -7.364 13.248 3.687 1.00 96.75 125 LEU A O 1
ATOM 899 N N . ASP A 1 126 ? -8.480 14.061 5.454 1.00 95.62 126 ASP A N 1
ATOM 900 C CA . ASP A 1 126 ? -8.476 15.455 5.014 1.00 95.62 126 ASP A CA 1
ATOM 901 C C . ASP A 1 126 ? -7.252 16.158 5.617 1.00 95.62 126 ASP A C 1
ATOM 903 O O . ASP A 1 126 ? -7.160 16.267 6.838 1.00 95.62 126 ASP A O 1
ATOM 907 N N . GLY A 1 127 ? -6.298 16.602 4.797 1.00 87.56 127 GLY A N 1
ATOM 908 C CA . GLY A 1 127 ? -5.063 17.242 5.261 1.00 87.56 127 GLY A CA 1
ATOM 909 C C . GLY A 1 127 ? -5.217 18.666 5.803 1.00 87.56 127 GLY A C 1
ATOM 910 O O . GLY A 1 127 ? -4.271 19.189 6.392 1.00 87.56 127 GLY A O 1
ATOM 911 N N . GLY A 1 128 ? -6.393 19.290 5.675 1.00 85.56 128 GLY A N 1
ATOM 912 C CA . GLY A 1 128 ? -6.619 20.651 6.164 1.00 85.56 128 GLY A CA 1
ATOM 913 C C . GLY A 1 128 ? -5.745 21.689 5.447 1.00 85.56 128 GLY A C 1
ATOM 914 O O . GLY A 1 128 ? -5.758 21.774 4.227 1.00 85.56 128 GLY A O 1
ATOM 915 N N . ASP A 1 129 ? -4.996 22.500 6.198 1.00 77.81 129 ASP A N 1
ATOM 916 C CA . ASP A 1 129 ? -4.077 23.517 5.648 1.00 77.81 129 ASP A CA 1
ATOM 917 C C . ASP A 1 129 ? -2.609 23.024 5.593 1.00 77.81 129 ASP A C 1
ATOM 919 O O . ASP A 1 129 ? -1.676 23.833 5.580 1.00 77.81 129 ASP A O 1
ATOM 923 N N . TYR A 1 130 ? -2.374 21.706 5.628 1.00 77.88 130 TYR A N 1
ATOM 924 C CA . TYR A 1 130 ? -1.020 21.146 5.616 1.00 77.88 130 TYR A CA 1
ATOM 925 C C . TYR A 1 130 ? -0.285 21.463 4.304 1.00 77.88 130 TYR A C 1
ATOM 927 O O . TYR A 1 130 ? -0.859 21.373 3.226 1.00 77.88 130 TYR A O 1
ATOM 935 N N . SER A 1 131 ? 1.004 21.807 4.376 1.00 72.25 131 SER A N 1
ATOM 936 C CA . SER A 1 131 ? 1.841 22.022 3.189 1.00 72.25 131 SER A CA 1
ATOM 937 C C . SER A 1 131 ? 2.723 20.807 2.919 1.00 72.25 131 SER A C 1
ATOM 939 O O . SER A 1 131 ? 3.452 20.381 3.810 1.00 72.25 131 SER A O 1
ATOM 941 N N . GLN A 1 132 ? 2.717 20.306 1.684 1.00 67.00 132 GLN A N 1
ATOM 942 C CA . GLN A 1 132 ? 3.429 19.087 1.288 1.00 67.00 132 GLN A CA 1
ATOM 943 C C . GLN A 1 132 ? 4.961 19.116 1.506 1.00 67.00 132 GLN A C 1
ATOM 945 O O . GLN A 1 132 ? 5.662 19.919 0.886 1.00 67.00 132 GLN A O 1
ATOM 950 N N . GLY A 1 133 ? 5.475 18.151 2.279 1.00 71.81 133 GLY A N 1
ATOM 951 C CA . GLY A 1 133 ? 6.784 17.495 2.099 1.00 71.81 133 GLY A CA 1
ATOM 952 C C . GLY A 1 133 ? 6.565 16.038 1.654 1.00 71.81 133 GLY A C 1
ATOM 953 O O . GLY A 1 133 ? 5.416 15.639 1.564 1.00 71.81 133 GLY A O 1
ATOM 954 N N . TYR A 1 134 ? 7.582 15.256 1.279 1.00 79.06 134 TYR A N 1
ATOM 955 C CA . TYR A 1 134 ? 7.493 13.777 1.240 1.00 79.06 134 TYR A CA 1
ATOM 956 C C . TYR A 1 134 ? 8.322 13.262 2.419 1.00 79.06 134 TYR A C 1
ATOM 958 O O . TYR A 1 134 ? 9.382 12.674 2.236 1.00 79.06 134 TYR A O 1
ATOM 966 N N . GLU A 1 135 ? 7.891 13.601 3.626 1.00 88.00 135 GLU A N 1
ATOM 967 C CA . GLU A 1 135 ? 8.665 13.452 4.856 1.00 88.00 135 GLU A CA 1
ATOM 968 C C . GLU A 1 135 ? 8.008 12.410 5.774 1.00 88.00 135 GLU A C 1
ATOM 970 O O . GLU A 1 135 ? 6.784 12.262 5.797 1.00 88.00 135 GLU A O 1
ATOM 975 N N . GLU A 1 136 ? 8.806 11.711 6.588 1.00 86.00 136 GLU A N 1
ATOM 976 C CA . GLU A 1 136 ? 8.350 10.680 7.543 1.00 86.00 136 GLU A CA 1
ATOM 977 C C . GLU A 1 136 ? 7.197 11.133 8.467 1.00 86.00 136 GLU A C 1
ATOM 979 O O . GLU A 1 136 ? 6.452 10.322 9.039 1.00 86.00 136 GLU A O 1
ATOM 984 N N . GLY A 1 137 ? 7.104 12.448 8.679 1.00 87.25 137 GLY A N 1
ATOM 985 C CA . GLY A 1 137 ? 6.123 13.109 9.524 1.00 87.25 137 GLY A CA 1
ATOM 986 C C . GLY A 1 137 ? 4.840 13.530 8.815 1.00 87.25 137 GLY A C 1
ATOM 987 O O . GLY A 1 137 ? 3.952 14.031 9.493 1.00 87.25 137 GLY A O 1
ATOM 988 N N . ASP A 1 138 ? 4.684 13.346 7.509 1.00 90.50 138 ASP A N 1
ATOM 989 C CA . ASP A 1 138 ? 3.479 13.841 6.846 1.00 90.50 138 ASP A CA 1
ATOM 990 C C . ASP A 1 138 ? 2.214 13.102 7.308 1.00 90.50 138 ASP A C 1
ATOM 992 O O . ASP A 1 138 ? 2.196 11.864 7.411 1.00 90.50 138 ASP A O 1
ATOM 996 N N . PRO A 1 139 ? 1.114 13.836 7.552 1.00 92.62 139 PRO A N 1
ATOM 997 C CA . PRO A 1 139 ? -0.129 13.226 7.964 1.00 92.62 139 PRO A CA 1
ATOM 998 C C . PRO A 1 139 ? -0.689 12.363 6.824 1.00 92.62 139 PRO A C 1
ATOM 1000 O O . PRO A 1 139 ? -0.740 12.775 5.661 1.00 92.62 139 PRO A O 1
ATOM 1003 N N . SER A 1 140 ? -1.081 11.131 7.158 1.00 95.25 140 SER A N 1
ATOM 1004 C CA . SER A 1 140 ? -1.420 10.105 6.162 1.00 95.25 140 SER A CA 1
ATOM 1005 C C . SER A 1 140 ? -2.723 9.363 6.467 1.00 95.25 140 SER A C 1
ATOM 1007 O O . SER A 1 140 ? -3.058 9.139 7.626 1.00 95.25 140 SER A O 1
ATOM 1009 N N . ALA A 1 141 ? -3.463 8.904 5.456 1.00 97.50 141 ALA A N 1
ATOM 1010 C CA . ALA A 1 141 ? -4.660 8.091 5.691 1.00 97.50 141 ALA A CA 1
ATOM 1011 C C . ALA A 1 141 ? -4.320 6.753 6.374 1.00 97.50 141 ALA A C 1
ATOM 1013 O O . ALA A 1 141 ? -4.982 6.354 7.336 1.00 97.50 141 ALA A O 1
ATOM 1014 N N . TYR A 1 142 ? -3.242 6.101 5.935 1.00 98.25 142 TYR A N 1
ATOM 1015 C CA . TYR A 1 142 ? -2.649 4.956 6.622 1.00 98.25 142 TYR A CA 1
ATOM 1016 C C . TYR A 1 142 ? -1.241 5.287 7.118 1.00 98.25 142 TYR A C 1
ATOM 1018 O O . TYR A 1 142 ? -0.360 5.632 6.330 1.00 98.25 142 TYR A O 1
ATOM 1026 N N . PHE A 1 143 ? -1.037 5.174 8.428 1.00 97.31 143 PHE A N 1
ATOM 1027 C CA . PHE A 1 143 ? 0.188 5.557 9.119 1.00 97.31 143 PHE A CA 1
ATOM 1028 C C . PHE A 1 143 ? 0.767 4.367 9.901 1.00 97.31 143 PHE A C 1
ATOM 1030 O O . PHE A 1 143 ? 0.536 4.243 11.107 1.00 97.31 143 PHE A O 1
ATOM 1037 N N . PRO A 1 144 ? 1.470 3.439 9.229 1.00 97.75 144 PRO A N 1
ATOM 1038 C CA . PRO A 1 144 ? 2.128 2.331 9.906 1.00 97.75 144 PRO A CA 1
ATOM 1039 C C . PRO A 1 144 ? 3.459 2.747 10.548 1.00 97.75 144 PRO A C 1
ATOM 1041 O O . PRO A 1 144 ? 4.097 3.732 10.161 1.00 97.75 144 PRO A O 1
ATOM 1044 N N . GLY A 1 145 ? 3.870 1.966 11.544 1.00 96.56 145 GLY A N 1
ATOM 1045 C CA . GLY A 1 145 ? 5.239 1.903 12.037 1.00 96.56 145 GLY A CA 1
ATOM 1046 C C . GLY A 1 145 ? 6.163 1.160 11.073 1.00 96.56 145 GLY A C 1
ATOM 1047 O O . GLY A 1 145 ? 5.734 0.722 10.002 1.00 96.56 145 GLY A O 1
ATOM 1048 N N . ASP A 1 146 ? 7.427 1.021 11.482 1.00 94.31 146 ASP A N 1
ATOM 1049 C CA . ASP A 1 146 ? 8.473 0.521 10.597 1.00 94.31 146 ASP A CA 1
ATOM 1050 C C . ASP A 1 146 ? 8.550 -0.991 10.461 1.00 94.31 146 ASP A C 1
ATOM 1052 O O . ASP A 1 146 ? 8.495 -1.695 11.466 1.00 94.31 146 ASP A O 1
ATOM 1056 N N . ASN A 1 147 ? 8.683 -1.454 9.211 1.00 95.12 147 ASN A N 1
ATOM 1057 C CA . ASN A 1 147 ? 8.898 -2.846 8.833 1.00 95.12 147 ASN A CA 1
ATOM 1058 C C . ASN A 1 147 ? 7.987 -3.828 9.597 1.00 95.12 147 ASN A C 1
ATOM 1060 O O . ASN A 1 147 ? 8.434 -4.546 10.493 1.00 95.12 147 ASN A O 1
ATOM 1064 N N . LEU A 1 148 ? 6.706 -3.851 9.217 1.00 98.00 148 LEU A N 1
ATOM 1065 C CA . LEU A 1 148 ? 5.671 -4.712 9.797 1.00 98.00 148 LEU A CA 1
ATOM 1066 C C . LEU A 1 148 ? 5.346 -5.897 8.851 1.00 98.00 148 LEU A C 1
ATOM 1068 O O . LEU A 1 148 ? 4.346 -5.856 8.121 1.00 98.00 148 LEU A O 1
ATOM 1072 N N . PRO A 1 149 ? 6.196 -6.945 8.789 1.00 98.44 149 PRO A N 1
ATOM 1073 C CA . PRO A 1 149 ? 6.084 -8.017 7.800 1.00 98.44 149 PRO A CA 1
ATOM 1074 C C . PRO A 1 149 ? 4.859 -8.921 7.978 1.00 98.44 149 PRO A C 1
ATOM 1076 O O . PRO A 1 149 ? 4.446 -9.574 7.018 1.00 98.44 149 PRO A O 1
ATOM 1079 N N . ASN A 1 150 ? 4.269 -8.988 9.175 1.00 98.25 150 ASN A N 1
ATOM 1080 C CA . ASN A 1 150 ? 3.089 -9.821 9.431 1.00 98.25 150 ASN A CA 1
ATOM 1081 C C . ASN A 1 150 ? 1.772 -9.081 9.162 1.00 98.25 150 ASN A C 1
ATOM 1083 O O . ASN A 1 150 ? 0.690 -9.655 9.294 1.00 98.25 150 ASN A O 1
ATOM 1087 N N . THR A 1 151 ? 1.851 -7.823 8.734 1.00 98.56 151 THR A N 1
ATOM 1088 C CA . THR A 1 151 ? 0.676 -7.016 8.428 1.00 98.56 151 THR A CA 1
ATOM 1089 C C . THR A 1 151 ? -0.002 -7.519 7.168 1.00 98.56 151 THR A C 1
ATOM 1091 O O . THR A 1 151 ? 0.645 -7.731 6.141 1.00 98.56 151 THR A O 1
ATOM 1094 N N . VAL A 1 152 ? -1.328 -7.639 7.208 1.00 98.50 152 VAL A N 1
ATOM 1095 C CA . VAL A 1 152 ? -2.137 -7.966 6.034 1.00 98.50 152 VAL A CA 1
ATOM 1096 C C . VAL A 1 152 ? -3.163 -6.869 5.787 1.00 98.50 152 VAL A C 1
ATOM 1098 O O . VAL A 1 152 ? -4.089 -6.679 6.573 1.00 98.50 152 VAL A O 1
ATOM 1101 N N . LEU A 1 153 ? -3.047 -6.178 4.655 1.00 98.56 153 LEU A N 1
ATOM 1102 C CA . LEU A 1 153 ? -4.074 -5.265 4.157 1.00 98.56 153 LEU A CA 1
ATOM 1103 C C . LEU A 1 153 ? -4.780 -5.901 2.970 1.00 98.56 153 LEU A C 1
ATOM 1105 O O . LEU A 1 153 ? -4.143 -6.379 2.029 1.00 98.56 153 LEU A O 1
ATOM 1109 N N . ARG A 1 154 ? -6.110 -5.913 3.002 1.00 98.06 154 ARG A N 1
ATOM 1110 C CA . ARG A 1 154 ? -6.893 -6.609 1.988 1.00 98.06 154 ARG A CA 1
ATOM 1111 C C . ARG A 1 154 ? -8.170 -5.867 1.626 1.00 98.06 154 ARG A C 1
ATOM 1113 O O . ARG A 1 154 ? -8.997 -5.607 2.485 1.00 98.06 154 ARG A O 1
ATOM 1120 N N . ASP A 1 155 ? -8.413 -5.653 0.336 1.00 97.94 155 ASP A N 1
ATOM 1121 C CA . ASP A 1 155 ? -9.622 -4.959 -0.126 1.00 97.94 155 ASP A CA 1
ATOM 1122 C C . ASP A 1 155 ? -9.744 -3.562 0.529 1.00 97.94 155 ASP A C 1
ATOM 1124 O O . ASP A 1 155 ? -10.820 -3.173 0.981 1.00 97.94 155 ASP A O 1
ATOM 1128 N N . CYS A 1 156 ? -8.621 -2.841 0.648 1.00 98.62 156 CYS A N 1
ATOM 1129 C CA . CYS A 1 156 ? -8.545 -1.516 1.270 1.00 98.62 156 CYS A CA 1
ATOM 1130 C C . CYS A 1 156 ? -8.443 -0.410 0.215 1.00 98.62 156 CYS A C 1
ATOM 1132 O O . CYS A 1 156 ? -7.806 -0.593 -0.823 1.00 98.62 156 CYS A O 1
ATOM 1134 N N . VAL A 1 157 ? -9.023 0.752 0.506 1.00 98.75 157 VAL A N 1
ATOM 1135 C CA . VAL A 1 157 ? -8.864 1.964 -0.311 1.00 98.75 157 VAL A CA 1
ATOM 1136 C C . VAL A 1 157 ? -8.227 3.046 0.551 1.00 98.75 157 VAL A C 1
ATOM 1138 O O . VAL A 1 157 ? -8.709 3.311 1.649 1.00 98.75 157 VAL A O 1
ATOM 1141 N N . PHE A 1 158 ? -7.166 3.669 0.055 1.00 98.44 158 PHE A N 1
ATOM 1142 C CA . PHE A 1 158 ? -6.567 4.857 0.648 1.00 98.44 158 PHE A CA 1
ATOM 1143 C C . PHE A 1 158 ? -7.042 6.081 -0.124 1.00 98.44 158 PHE A C 1
ATOM 1145 O O . PHE A 1 158 ? -6.978 6.108 -1.354 1.00 98.44 158 PHE A O 1
ATOM 1152 N N . GLU A 1 159 ? -7.483 7.102 0.594 1.00 97.81 159 GLU A N 1
ATOM 1153 C CA . GLU A 1 159 ? -7.878 8.387 0.031 1.00 97.81 159 GLU A CA 1
ATOM 1154 C C . GLU A 1 159 ? -7.295 9.516 0.877 1.00 97.81 159 GLU A C 1
ATOM 1156 O O . GLU A 1 159 ? -7.231 9.424 2.103 1.00 97.81 159 GLU A O 1
ATOM 1161 N N . ALA A 1 160 ? -6.881 10.593 0.226 1.00 95.06 160 ALA A N 1
ATOM 1162 C CA . ALA A 1 160 ? -6.380 11.775 0.897 1.00 95.06 160 ALA A CA 1
ATOM 1163 C C . ALA A 1 160 ? -6.765 13.019 0.094 1.00 95.06 160 ALA A C 1
ATOM 1165 O O . ALA A 1 160 ? -6.737 12.984 -1.135 1.00 95.06 160 ALA A O 1
ATOM 1166 N N . ASP A 1 161 ? -7.108 14.092 0.800 1.00 93.44 161 ASP A N 1
ATOM 1167 C CA . ASP A 1 161 ? -7.399 15.414 0.241 1.00 93.44 161 ASP A CA 1
ATOM 1168 C C . ASP A 1 161 ? -6.539 16.477 0.934 1.00 93.44 161 ASP A C 1
ATOM 1170 O O . ASP A 1 161 ? -5.929 16.215 1.972 1.00 93.44 161 ASP A O 1
ATOM 1174 N N . ASN A 1 162 ? -6.514 17.687 0.367 1.00 86.38 162 ASN A N 1
ATOM 1175 C CA . ASN A 1 162 ? -5.841 18.854 0.943 1.00 86.38 162 ASN A CA 1
ATOM 1176 C C . ASN A 1 162 ? -4.400 18.550 1.381 1.00 86.38 162 ASN A C 1
ATOM 1178 O O . ASN A 1 162 ? -4.034 18.723 2.540 1.00 86.38 162 ASN A O 1
ATOM 1182 N N . ASP A 1 163 ? -3.601 18.049 0.436 1.00 84.56 163 ASP A N 1
ATOM 1183 C CA . ASP A 1 163 ? -2.165 17.807 0.603 1.00 84.56 163 ASP A CA 1
ATOM 1184 C C . ASP A 1 163 ? -1.771 16.711 1.618 1.00 84.56 163 ASP A C 1
ATOM 1186 O O . ASP A 1 163 ? -0.580 16.462 1.816 1.00 84.56 163 ASP A O 1
ATOM 1190 N N . ALA A 1 164 ? -2.736 15.983 2.196 1.00 90.50 164 ALA A N 1
ATOM 1191 C CA . ALA A 1 164 ? -2.462 14.763 2.955 1.00 90.50 164 ALA A CA 1
ATOM 1192 C C . ALA A 1 164 ? -1.915 13.627 2.072 1.00 90.50 164 ALA A C 1
ATOM 1194 O O . ALA A 1 164 ? -2.093 13.590 0.850 1.00 90.50 164 ALA A O 1
ATOM 1195 N N . ARG A 1 165 ? -1.280 12.642 2.715 1.00 93.62 165 ARG A N 1
ATOM 1196 C CA . ARG A 1 165 ? -0.717 11.461 2.050 1.00 93.62 165 ARG A CA 1
ATOM 1197 C C . ARG A 1 165 ? -1.665 10.262 2.114 1.00 93.62 165 ARG A C 1
ATOM 1199 O O . ARG A 1 165 ? -2.362 10.040 3.101 1.00 93.62 165 ARG A O 1
ATOM 1206 N N . TYR A 1 166 ? -1.661 9.435 1.070 1.00 96.38 166 TYR A N 1
ATOM 1207 C CA . TYR A 1 166 ? -2.416 8.173 1.052 1.00 96.38 166 TYR A CA 1
ATOM 1208 C C . TYR A 1 166 ? -1.871 7.189 2.093 1.00 96.38 166 TYR A C 1
ATOM 1210 O O . TYR A 1 166 ? -2.617 6.568 2.850 1.00 96.38 166 TYR A O 1
ATOM 1218 N N . THR A 1 167 ? -0.548 7.084 2.158 1.00 97.00 167 THR A N 1
ATOM 1219 C CA . THR A 1 167 ? 0.182 6.239 3.099 1.00 97.00 167 THR A CA 1
ATOM 1220 C C . THR A 1 167 ? 1.427 6.977 3.572 1.00 97.00 167 THR A C 1
ATOM 1222 O O . THR A 1 167 ? 1.973 7.774 2.808 1.00 97.00 167 THR A O 1
ATOM 1225 N N . ARG A 1 168 ? 1.899 6.676 4.781 1.00 95.56 168 ARG A N 1
ATOM 1226 C CA . ARG A 1 168 ? 3.085 7.305 5.371 1.00 95.56 168 ARG A CA 1
ATOM 1227 C C . ARG A 1 168 ? 4.322 7.220 4.458 1.00 95.56 168 ARG A C 1
ATOM 1229 O O . ARG A 1 168 ? 4.687 6.096 4.090 1.00 95.56 168 ARG A O 1
ATOM 1236 N N . PRO A 1 169 ? 4.951 8.357 4.100 1.00 94.50 169 PRO A N 1
ATOM 1237 C CA . PRO A 1 169 ? 6.247 8.391 3.423 1.00 94.50 169 PRO A CA 1
ATOM 1238 C C . PRO A 1 169 ? 7.394 7.919 4.326 1.00 94.50 169 PRO A C 1
ATOM 1240 O O . PRO A 1 169 ? 7.244 7.807 5.538 1.00 94.50 169 PRO A O 1
ATOM 1243 N N . GLU A 1 170 ? 8.541 7.643 3.712 1.00 94.19 170 GLU A N 1
ATOM 1244 C CA . GLU A 1 170 ? 9.805 7.202 4.322 1.00 94.19 170 GLU A CA 1
ATOM 1245 C C . GLU A 1 170 ? 9.666 5.943 5.191 1.00 94.19 170 GLU A C 1
ATOM 1247 O O . GLU A 1 170 ? 10.456 5.681 6.092 1.00 94.19 170 GLU A O 1
ATOM 1252 N N . GLN A 1 171 ? 8.659 5.132 4.866 1.00 95.06 171 GLN A N 1
ATOM 1253 C CA . GLN A 1 171 ? 8.276 3.941 5.601 1.00 95.06 171 GLN A CA 1
ATOM 1254 C C . GLN A 1 171 ? 8.457 2.689 4.723 1.00 95.06 171 GLN A C 1
ATOM 1256 O O . GLN A 1 171 ? 7.925 2.636 3.616 1.00 95.06 171 GLN A O 1
ATOM 1261 N N . GLU A 1 172 ? 9.200 1.676 5.188 1.00 97.31 172 GLU A N 1
ATOM 1262 C CA . GLU A 1 172 ? 9.226 0.344 4.573 1.00 97.31 172 GLU A CA 1
ATOM 1263 C C . GLU A 1 172 ? 7.856 -0.347 4.686 1.00 97.31 172 GLU A C 1
ATOM 1265 O O . GLU A 1 172 ? 7.241 -0.378 5.755 1.00 97.31 172 GLU A O 1
ATOM 1270 N N . TYR A 1 173 ? 7.393 -0.935 3.580 1.00 98.12 173 TYR A N 1
ATOM 1271 C CA . TYR A 1 173 ? 6.152 -1.716 3.508 1.00 98.12 173 TYR A CA 1
ATOM 1272 C C . TYR A 1 173 ? 6.479 -3.179 3.191 1.00 98.12 173 TYR A C 1
ATOM 1274 O O . TYR A 1 173 ? 6.489 -3.590 2.026 1.00 98.12 173 TYR A O 1
ATOM 1282 N N . SER A 1 174 ? 6.752 -3.961 4.239 1.00 98.44 174 SER A N 1
ATOM 1283 C CA . SER A 1 174 ? 7.183 -5.367 4.167 1.00 98.44 174 SER A CA 1
ATOM 1284 C C . SER A 1 174 ? 6.053 -6.395 4.327 1.00 98.44 174 SER A C 1
ATOM 1286 O O . SER A 1 174 ? 6.287 -7.596 4.189 1.00 98.44 174 SER A O 1
ATOM 1288 N N . GLY A 1 175 ? 4.823 -5.940 4.585 1.00 98.56 175 GLY A N 1
ATOM 1289 C CA . GLY A 1 175 ? 3.654 -6.796 4.793 1.00 98.56 175 GLY A CA 1
ATOM 1290 C C . GLY A 1 175 ? 3.072 -7.420 3.518 1.00 98.56 175 GLY A C 1
ATOM 1291 O O . GLY A 1 175 ? 3.686 -7.469 2.449 1.00 98.56 175 GLY A O 1
ATOM 1292 N N . THR A 1 176 ? 1.833 -7.898 3.624 1.00 98.69 176 THR A N 1
ATOM 1293 C CA . THR A 1 176 ? 1.044 -8.450 2.516 1.00 98.69 176 THR A CA 1
ATOM 1294 C C . THR A 1 176 ? -0.124 -7.529 2.171 1.00 98.69 176 THR A C 1
ATOM 1296 O O . THR A 1 176 ? -1.005 -7.283 2.991 1.00 98.69 176 THR A O 1
ATOM 1299 N N . TYR A 1 177 ? -0.183 -7.069 0.925 1.00 98.62 177 TYR A N 1
ATOM 1300 C CA . TYR A 1 177 ? -1.160 -6.097 0.437 1.00 98.62 177 TYR A CA 1
ATOM 1301 C C . TYR A 1 177 ? -1.925 -6.694 -0.749 1.00 98.62 177 TYR A C 1
ATOM 1303 O O . TYR A 1 177 ? -1.337 -7.036 -1.776 1.00 98.62 177 TYR A O 1
ATOM 1311 N N . ILE A 1 178 ? -3.241 -6.864 -0.611 1.00 98.44 178 ILE A N 1
ATOM 1312 C CA . ILE A 1 178 ? -4.077 -7.584 -1.579 1.00 98.44 178 ILE A CA 1
ATOM 1313 C C . ILE A 1 178 ? -5.251 -6.710 -2.006 1.00 98.44 178 ILE A C 1
ATOM 1315 O O . ILE A 1 178 ? -6.113 -6.393 -1.189 1.00 98.44 178 ILE A O 1
ATOM 1319 N N . ARG A 1 179 ? -5.361 -6.406 -3.303 1.00 98.00 179 ARG A N 1
ATOM 1320 C CA . ARG A 1 179 ? -6.446 -5.573 -3.855 1.00 98.00 179 ARG A CA 1
ATOM 1321 C C . ARG A 1 179 ? -6.568 -4.227 -3.138 1.00 98.00 179 ARG A C 1
ATOM 1323 O O . ARG A 1 179 ? -7.669 -3.766 -2.847 1.00 98.00 179 ARG A O 1
ATOM 1330 N N . CYS A 1 180 ? -5.424 -3.627 -2.826 1.00 98.50 180 CYS A N 1
ATOM 1331 C CA . CYS A 1 180 ? -5.368 -2.287 -2.266 1.00 98.50 180 CYS A CA 1
ATOM 1332 C C . CYS A 1 180 ? -5.419 -1.246 -3.387 1.00 98.50 180 CYS A C 1
ATOM 1334 O O . CYS A 1 180 ? -4.791 -1.433 -4.434 1.00 98.50 180 CYS A O 1
ATOM 1336 N N . ILE A 1 181 ? -6.157 -0.163 -3.158 1.00 98.50 181 ILE A N 1
ATOM 1337 C CA . ILE A 1 181 ? -6.314 0.945 -4.102 1.00 98.50 181 ILE A CA 1
ATOM 1338 C C . ILE A 1 181 ? -5.822 2.234 -3.450 1.00 98.50 181 ILE A C 1
ATOM 1340 O O . ILE A 1 181 ? -6.177 2.498 -2.306 1.00 98.50 181 ILE A O 1
ATOM 1344 N N . GLY A 1 182 ? -5.042 3.040 -4.164 1.00 97.38 182 GLY A N 1
ATOM 1345 C CA . GLY A 1 182 ? -4.584 4.346 -3.680 1.00 97.38 182 GLY A CA 1
ATOM 1346 C C . GLY A 1 182 ? -4.168 5.279 -4.816 1.00 97.38 182 GLY A C 1
ATOM 1347 O O . GLY A 1 182 ? -4.131 4.875 -5.977 1.00 97.38 182 GLY A O 1
ATOM 1348 N N . GLY A 1 183 ? -3.888 6.541 -4.495 1.00 95.62 183 GLY A N 1
ATOM 1349 C CA . GLY A 1 183 ? -3.401 7.526 -5.461 1.00 95.62 183 GLY A CA 1
ATOM 1350 C C . GLY A 1 183 ? -1.878 7.569 -5.563 1.00 95.62 183 GLY A C 1
ATOM 1351 O O . GLY A 1 183 ? -1.195 6.564 -5.336 1.00 95.62 183 GLY A O 1
ATOM 1352 N N . ALA A 1 184 ? -1.354 8.735 -5.943 1.00 94.19 184 ALA A N 1
ATOM 1353 C CA . ALA A 1 184 ? 0.080 8.948 -6.115 1.00 94.19 184 ALA A CA 1
ATOM 1354 C C . ALA A 1 184 ? 0.814 8.816 -4.776 1.00 94.19 184 ALA A C 1
ATOM 1356 O O . ALA A 1 184 ? 0.289 9.225 -3.739 1.00 94.19 184 ALA A O 1
ATOM 1357 N N . GLY A 1 185 ? 2.006 8.225 -4.779 1.00 93.44 185 GLY A N 1
ATOM 1358 C CA . GLY A 1 185 ? 2.780 8.059 -3.549 1.00 93.44 185 GLY A CA 1
ATOM 1359 C C . GLY A 1 185 ? 2.262 6.980 -2.592 1.00 93.44 185 GLY A C 1
ATOM 1360 O O . GLY A 1 185 ? 2.687 6.924 -1.440 1.00 93.44 185 GLY A O 1
ATOM 1361 N N . THR A 1 186 ? 1.318 6.133 -3.017 1.00 94.94 186 THR A N 1
ATOM 1362 C CA . THR A 1 186 ? 0.823 5.033 -2.172 1.00 94.94 186 THR A CA 1
ATOM 1363 C C . THR A 1 186 ? 1.910 3.964 -2.046 1.00 94.94 186 THR A C 1
ATOM 1365 O O . THR A 1 186 ? 2.360 3.455 -3.059 1.00 94.94 186 THR A O 1
ATOM 1368 N N . PHE A 1 187 ? 2.274 3.564 -0.831 1.00 94.38 187 PHE A N 1
ATOM 1369 C CA . PHE A 1 187 ? 3.351 2.624 -0.488 1.00 94.38 187 PHE A CA 1
ATOM 1370 C C . PHE A 1 187 ? 4.776 3.111 -0.790 1.00 94.38 187 PHE A C 1
ATOM 1372 O O . PHE A 1 187 ? 5.177 3.267 -1.941 1.00 94.38 187 PHE A O 1
ATOM 1379 N N . ALA A 1 188 ? 5.578 3.189 0.273 1.00 92.62 188 ALA A N 1
ATOM 1380 C CA . ALA A 1 188 ? 7.038 3.221 0.232 1.00 92.62 188 ALA A CA 1
ATOM 1381 C C . ALA A 1 188 ? 7.654 4.361 -0.609 1.00 92.62 188 ALA A C 1
ATOM 1383 O O . ALA A 1 188 ? 8.613 4.152 -1.346 1.00 92.62 188 ALA A O 1
ATOM 1384 N N . VAL A 1 189 ? 7.127 5.584 -0.524 1.00 94.69 189 VAL A N 1
ATOM 1385 C CA . VAL A 1 189 ? 7.868 6.759 -1.022 1.00 94.69 189 VAL A CA 1
ATOM 1386 C C . VAL A 1 189 ? 9.042 7.021 -0.088 1.00 94.69 189 VAL A C 1
ATOM 1388 O O . VAL A 1 189 ? 8.832 7.113 1.109 1.00 94.69 189 VAL A O 1
ATOM 1391 N N . GLY A 1 190 ? 10.262 7.131 -0.601 1.00 93.81 190 GLY A N 1
ATOM 1392 C CA . GLY A 1 190 ? 11.482 7.367 0.177 1.00 93.81 190 GLY A CA 1
ATOM 1393 C C . GLY A 1 190 ? 11.986 6.154 0.967 1.00 93.81 190 GLY A C 1
ATOM 1394 O O . GLY A 1 190 ? 12.957 6.276 1.705 1.00 93.81 190 GLY A O 1
ATOM 1395 N N . ALA A 1 191 ? 11.351 4.986 0.829 1.00 95.62 191 ALA A N 1
ATOM 1396 C CA . ALA A 1 191 ? 11.698 3.770 1.563 1.00 95.62 191 ALA A CA 1
ATOM 1397 C C . ALA A 1 191 ? 11.367 2.500 0.767 1.00 95.62 191 ALA A C 1
ATOM 1399 O O . ALA A 1 191 ? 10.810 2.556 -0.324 1.00 95.62 191 ALA A O 1
ATOM 1400 N N . GLN A 1 192 ? 11.753 1.334 1.280 1.00 97.06 192 GLN A N 1
ATOM 1401 C CA . GLN A 1 192 ? 11.690 0.092 0.514 1.00 97.06 192 GLN A CA 1
ATOM 1402 C C . GLN A 1 192 ? 10.264 -0.481 0.412 1.00 97.06 192 GLN A C 1
ATOM 1404 O O . GLN A 1 192 ? 9.532 -0.577 1.398 1.00 97.06 192 GLN A O 1
ATOM 1409 N N . ALA A 1 193 ? 9.880 -0.943 -0.779 1.00 97.94 193 ALA A N 1
ATOM 1410 C CA . ALA A 1 193 ? 8.705 -1.796 -0.970 1.00 97.94 193 ALA A CA 1
ATOM 1411 C C . ALA A 1 193 ? 9.142 -3.267 -1.032 1.00 97.94 193 ALA A C 1
ATOM 1413 O O . ALA A 1 193 ? 9.327 -3.822 -2.117 1.00 97.94 193 ALA A O 1
ATOM 1414 N N . SER A 1 194 ? 9.345 -3.886 0.133 1.00 98.44 194 SER A N 1
ATOM 1415 C CA . SER A 1 194 ? 9.890 -5.249 0.280 1.00 98.44 194 SER A CA 1
ATOM 1416 C C . SER A 1 194 ? 8.823 -6.340 0.448 1.00 98.44 194 SER A C 1
ATOM 1418 O O . SER A 1 194 ? 9.137 -7.529 0.393 1.00 98.44 194 SER A O 1
ATOM 1420 N N . GLY A 1 195 ? 7.560 -5.951 0.640 1.00 98.50 195 GLY A N 1
ATOM 1421 C CA . GLY A 1 195 ? 6.455 -6.862 0.919 1.00 98.50 195 GLY A CA 1
ATOM 1422 C C . GLY A 1 195 ? 5.922 -7.645 -0.282 1.00 98.50 195 GLY A C 1
ATOM 1423 O O . GLY A 1 195 ? 6.503 -7.698 -1.368 1.00 98.50 195 GLY A O 1
ATOM 1424 N N . THR A 1 196 ? 4.760 -8.266 -0.084 1.00 98.75 196 THR A N 1
ATOM 1425 C CA . THR A 1 196 ? 4.008 -8.950 -1.143 1.00 98.75 196 THR A CA 1
ATOM 1426 C C . THR A 1 196 ? 2.796 -8.124 -1.544 1.00 98.75 196 THR A C 1
ATOM 1428 O O . THR A 1 196 ? 1.901 -7.890 -0.738 1.00 98.75 196 THR A O 1
ATOM 1431 N N . PHE A 1 197 ? 2.716 -7.743 -2.813 1.00 98.75 197 PHE A N 1
ATOM 1432 C CA . PHE A 1 197 ? 1.647 -6.926 -3.373 1.00 98.75 197 PHE A CA 1
ATOM 1433 C C . PHE A 1 197 ? 0.921 -7.722 -4.455 1.00 98.75 197 PHE A C 1
ATOM 1435 O O . PHE A 1 197 ? 1.536 -8.225 -5.395 1.00 98.75 197 PHE A O 1
ATOM 1442 N N . THR A 1 198 ? -0.393 -7.887 -4.325 1.00 98.69 198 THR A N 1
ATOM 1443 C CA . THR A 1 198 ? -1.198 -8.686 -5.258 1.00 98.69 198 THR A CA 1
ATOM 1444 C C . THR A 1 198 ? -2.463 -7.948 -5.661 1.00 98.69 198 THR A C 1
ATOM 1446 O O . THR A 1 198 ? -3.262 -7.575 -4.807 1.00 98.69 198 THR A O 1
ATOM 1449 N N . ASP A 1 199 ? -2.684 -7.792 -6.967 1.00 98.31 199 ASP A N 1
ATOM 1450 C CA . ASP A 1 199 ? -3.866 -7.125 -7.532 1.00 98.31 199 ASP A CA 1
ATOM 1451 C C . ASP A 1 199 ? -4.055 -5.673 -7.034 1.00 98.31 199 ASP A C 1
ATOM 1453 O O . ASP A 1 199 ? -5.179 -5.175 -6.981 1.00 98.31 199 ASP A O 1
ATOM 1457 N N . CYS A 1 200 ? -2.978 -4.995 -6.625 1.00 98.50 200 CYS A N 1
ATOM 1458 C CA . CYS A 1 200 ? -3.039 -3.598 -6.186 1.00 98.50 200 CYS A CA 1
ATOM 1459 C C . CYS A 1 200 ? -3.151 -2.647 -7.384 1.00 98.50 200 CYS A C 1
ATOM 1461 O O . CYS A 1 200 ? -2.509 -2.869 -8.412 1.00 98.50 200 CYS A O 1
ATOM 1463 N N . VAL A 1 201 ? -3.932 -1.576 -7.232 1.00 98.06 201 VAL A N 1
ATOM 1464 C CA . VAL A 1 201 ? -4.114 -0.535 -8.252 1.00 98.06 201 VAL A CA 1
ATOM 1465 C C . VAL A 1 201 ? -3.795 0.817 -7.637 1.00 98.06 201 VAL A C 1
ATOM 1467 O O . VAL A 1 201 ? -4.535 1.317 -6.796 1.00 98.06 201 VAL A O 1
ATOM 1470 N N . VAL A 1 202 ? -2.688 1.403 -8.056 1.00 96.81 202 VAL A N 1
ATOM 1471 C CA . VAL A 1 202 ? -2.156 2.651 -7.502 1.00 96.81 202 VAL A CA 1
ATOM 1472 C C . VAL A 1 202 ? -1.786 3.610 -8.632 1.00 96.81 202 VAL A C 1
ATOM 1474 O O . VAL A 1 202 ? -1.734 3.203 -9.795 1.00 96.81 202 VAL A O 1
ATOM 1477 N N . ALA A 1 203 ? -1.583 4.891 -8.327 1.00 95.75 203 ALA A N 1
ATOM 1478 C CA . ALA A 1 203 ? -1.176 5.871 -9.336 1.00 95.75 203 ALA A CA 1
ATOM 1479 C C . ALA A 1 203 ? 0.363 5.918 -9.483 1.00 95.75 203 ALA A C 1
ATOM 1481 O O . ALA A 1 203 ? 1.026 4.882 -9.405 1.00 95.75 203 ALA A O 1
ATOM 1482 N N . GLU A 1 204 ? 0.930 7.081 -9.795 1.00 95.44 204 GLU A N 1
ATOM 1483 C CA . GLU A 1 204 ? 2.373 7.314 -9.925 1.00 95.44 204 GLU A CA 1
ATOM 1484 C C . GLU A 1 204 ? 3.150 7.333 -8.593 1.00 95.44 204 GLU A C 1
ATOM 1486 O O . GLU A 1 204 ? 2.567 7.379 -7.510 1.00 95.44 204 GLU A O 1
ATOM 1491 N N . GLU A 1 205 ? 4.485 7.304 -8.691 1.00 95.19 205 GLU A N 1
ATOM 1492 C CA . GLU A 1 205 ? 5.433 7.512 -7.579 1.00 95.19 205 GLU A CA 1
ATOM 1493 C C . GLU A 1 205 ? 5.221 6.536 -6.411 1.00 95.19 205 GLU A C 1
ATOM 1495 O O . GLU A 1 205 ? 5.290 6.893 -5.244 1.00 95.19 205 GLU A O 1
ATOM 1500 N N . THR A 1 206 ? 4.922 5.282 -6.726 1.00 95.19 206 THR A N 1
ATOM 1501 C CA . THR A 1 206 ? 4.578 4.221 -5.768 1.00 95.19 206 THR A CA 1
ATOM 1502 C C . THR A 1 206 ? 5.723 3.207 -5.627 1.00 95.19 206 THR A C 1
ATOM 1504 O O . THR A 1 206 ? 6.768 3.361 -6.255 1.00 95.19 206 THR A O 1
ATOM 1507 N N . PHE A 1 207 ? 5.548 2.220 -4.744 1.00 96.00 207 PHE A N 1
ATOM 1508 C CA . PHE A 1 207 ? 6.429 1.079 -4.478 1.00 96.00 207 PHE A CA 1
ATOM 1509 C C . PHE A 1 207 ? 7.936 1.387 -4.588 1.00 96.00 207 PHE A C 1
ATOM 1511 O O . PHE A 1 207 ? 8.624 0.845 -5.452 1.00 96.00 207 PHE A O 1
ATOM 1518 N N . GLY A 1 208 ? 8.471 2.233 -3.707 1.00 93.50 208 GLY A N 1
ATOM 1519 C CA . GLY A 1 208 ? 9.900 2.562 -3.707 1.00 93.50 208 GLY A CA 1
ATOM 1520 C C . GLY A 1 208 ? 10.250 3.767 -4.583 1.00 93.50 208 GLY A C 1
ATOM 1521 O O . GLY A 1 208 ? 11.214 3.745 -5.339 1.00 93.50 208 GLY A O 1
ATOM 1522 N N . TYR A 1 209 ? 9.488 4.855 -4.537 1.00 93.75 209 TYR A N 1
ATOM 1523 C CA . TYR A 1 209 ? 9.935 6.099 -5.177 1.00 93.75 209 TYR A CA 1
ATOM 1524 C C . TYR A 1 209 ? 11.129 6.664 -4.383 1.00 93.75 209 TYR A C 1
ATOM 1526 O O . TYR A 1 209 ? 10.949 7.010 -3.225 1.00 93.75 209 TYR A O 1
ATOM 1534 N N . TYR A 1 210 ? 12.336 6.732 -4.959 1.00 95.12 210 TYR A N 1
ATOM 1535 C CA . TYR A 1 210 ? 13.637 6.983 -4.291 1.00 95.12 210 TYR A CA 1
ATOM 1536 C C . TYR A 1 210 ? 14.226 5.833 -3.450 1.00 95.12 210 TYR A C 1
ATOM 1538 O O . TYR A 1 210 ? 15.178 6.053 -2.699 1.00 95.12 210 TYR A O 1
ATOM 1546 N N . ALA A 1 211 ? 13.715 4.609 -3.570 1.00 96.50 211 ALA A N 1
ATOM 1547 C CA . ALA A 1 211 ? 14.218 3.450 -2.828 1.00 96.50 211 ALA A CA 1
ATOM 1548 C C . ALA A 1 211 ? 13.877 2.136 -3.544 1.00 96.50 211 ALA A C 1
ATOM 1550 O O . ALA A 1 211 ? 13.161 2.131 -4.530 1.00 96.50 211 ALA A O 1
ATOM 1551 N N . ASP A 1 212 ? 14.388 0.996 -3.093 1.00 97.56 212 ASP A N 1
ATOM 1552 C CA . ASP A 1 212 ? 14.215 -0.238 -3.864 1.00 97.56 212 ASP A CA 1
ATOM 1553 C C . ASP A 1 212 ? 12.765 -0.761 -3.871 1.00 97.56 212 ASP A C 1
ATOM 1555 O O . ASP A 1 212 ? 12.091 -0.839 -2.838 1.00 97.56 212 ASP A O 1
ATOM 1559 N N . ALA A 1 213 ? 12.327 -1.252 -5.031 1.00 98.19 213 ALA A N 1
ATOM 1560 C CA . ALA A 1 213 ? 11.166 -2.132 -5.159 1.00 98.19 213 ALA A CA 1
ATOM 1561 C C . ALA A 1 213 ? 11.631 -3.594 -5.128 1.00 98.19 213 ALA A C 1
ATOM 1563 O O . ALA A 1 213 ? 11.774 -4.233 -6.174 1.00 98.19 213 ALA A O 1
ATOM 1564 N N . SER A 1 214 ? 11.911 -4.117 -3.933 1.00 98.38 214 SER A N 1
ATOM 1565 C CA . SER A 1 214 ? 12.539 -5.436 -3.735 1.00 98.38 214 SER A CA 1
ATOM 1566 C C . SER A 1 214 ? 11.558 -6.579 -3.449 1.00 98.38 214 SER A C 1
ATOM 1568 O O . SER A 1 214 ? 11.960 -7.742 -3.393 1.00 98.38 214 SER A O 1
ATOM 1570 N N . GLY A 1 215 ? 10.274 -6.263 -3.286 1.00 98.56 215 GLY A N 1
ATOM 1571 C CA . GLY A 1 215 ? 9.226 -7.213 -2.939 1.00 98.56 215 GLY A CA 1
ATOM 1572 C C . GLY A 1 215 ? 8.761 -8.130 -4.072 1.00 98.56 215 GLY A C 1
ATOM 1573 O O . GLY A 1 215 ? 9.390 -8.283 -5.125 1.00 98.56 215 GLY A O 1
ATOM 1574 N N . VAL A 1 216 ? 7.607 -8.756 -3.849 1.00 98.81 216 VAL A N 1
ATOM 1575 C CA . VAL A 1 216 ? 6.917 -9.591 -4.839 1.00 98.81 216 VAL A CA 1
ATOM 1576 C C . VAL A 1 216 ? 5.640 -8.894 -5.277 1.00 98.81 216 VAL A C 1
ATOM 1578 O O . VAL A 1 216 ? 4.710 -8.731 -4.494 1.00 98.81 216 VAL A O 1
ATOM 1581 N N . PHE A 1 217 ? 5.566 -8.535 -6.552 1.00 98.75 217 PHE A N 1
ATOM 1582 C CA . PHE A 1 217 ? 4.455 -7.805 -7.146 1.00 98.75 217 PHE A CA 1
ATOM 1583 C C . PHE A 1 217 ? 3.757 -8.703 -8.161 1.00 98.75 217 PHE A C 1
ATOM 1585 O O . PHE A 1 217 ? 4.376 -9.194 -9.104 1.00 98.75 217 PHE A O 1
ATOM 1592 N N . THR A 1 218 ? 2.464 -8.950 -7.972 1.00 98.75 218 THR A N 1
ATOM 1593 C CA . THR A 1 218 ? 1.673 -9.823 -8.844 1.00 98.75 218 THR A CA 1
ATOM 1594 C C . THR A 1 218 ? 0.406 -9.117 -9.299 1.00 98.75 218 THR A C 1
ATOM 1596 O O . THR A 1 218 ? -0.449 -8.790 -8.479 1.00 98.75 218 THR A O 1
ATOM 1599 N N . ARG A 1 219 ? 0.241 -8.936 -10.614 1.00 98.44 219 ARG A N 1
ATOM 1600 C CA . ARG A 1 219 ? -0.924 -8.269 -11.226 1.00 98.44 219 ARG A CA 1
ATOM 1601 C C . ARG A 1 219 ? -1.172 -6.858 -10.676 1.00 98.44 219 ARG A C 1
ATOM 1603 O O . ARG A 1 219 ? -2.312 -6.410 -10.593 1.00 98.44 219 ARG A O 1
ATOM 1610 N N . CYS A 1 220 ? -0.107 -6.164 -10.282 1.00 98.50 220 CYS A N 1
ATOM 1611 C CA . CYS A 1 220 ? -0.192 -4.774 -9.853 1.00 98.50 220 CYS A CA 1
ATOM 1612 C C . CYS A 1 220 ? -0.331 -3.851 -11.069 1.00 98.50 220 CYS A C 1
ATOM 1614 O O . CYS A 1 220 ? 0.315 -4.069 -12.100 1.00 98.50 220 CYS A O 1
ATOM 1616 N N . VAL A 1 221 ? -1.155 -2.815 -10.932 1.00 97.94 221 VAL A N 1
ATOM 1617 C CA . VAL A 1 221 ? -1.305 -1.739 -11.914 1.00 97.94 221 VAL A CA 1
ATOM 1618 C C . VAL A 1 221 ? -0.842 -0.442 -11.276 1.00 97.94 221 VAL A C 1
ATOM 1620 O O . VAL A 1 221 ? -1.314 -0.096 -10.194 1.00 97.94 221 VAL A O 1
ATOM 1623 N N . ALA A 1 222 ? 0.079 0.252 -11.937 1.00 96.56 222 ALA A N 1
ATOM 1624 C CA . ALA A 1 222 ? 0.655 1.478 -11.408 1.00 96.56 222 ALA A CA 1
ATOM 1625 C C . ALA A 1 222 ? 0.956 2.518 -12.497 1.00 96.56 222 ALA A C 1
ATOM 1627 O O . ALA A 1 222 ? 0.980 2.204 -13.691 1.00 96.56 222 ALA A O 1
ATOM 1628 N N . GLY A 1 223 ? 1.156 3.765 -12.070 1.00 95.12 223 GLY A N 1
ATOM 1629 C CA . GLY A 1 223 ? 1.441 4.918 -12.919 1.00 95.12 223 GLY A CA 1
ATOM 1630 C C . GLY A 1 223 ? 2.913 5.045 -13.324 1.00 95.12 223 GLY A C 1
ATOM 1631 O O . GLY A 1 223 ? 3.574 4.061 -13.663 1.00 95.12 223 GLY A O 1
ATOM 1632 N N . TRP A 1 224 ? 3.392 6.290 -13.367 1.00 94.69 224 TRP A N 1
ATOM 1633 C CA . TRP A 1 224 ? 4.776 6.661 -13.693 1.00 94.69 224 TRP A CA 1
ATOM 1634 C C . TRP A 1 224 ? 5.651 6.386 -12.468 1.00 94.69 224 TRP A C 1
ATOM 1636 O O . TRP A 1 224 ? 5.152 6.480 -11.348 1.00 94.69 224 TRP A O 1
ATOM 1646 N N . TYR A 1 225 ? 6.936 6.074 -12.651 1.00 94.75 225 TYR A N 1
ATOM 1647 C CA . TYR A 1 225 ? 7.897 5.999 -11.536 1.00 94.75 225 TYR A CA 1
ATOM 1648 C C . TYR A 1 225 ? 7.507 5.012 -10.425 1.00 94.75 225 TYR A C 1
ATOM 1650 O O . TYR A 1 225 ? 7.758 5.250 -9.247 1.00 94.75 225 TYR A O 1
ATOM 1658 N N . ALA A 1 226 ? 6.831 3.930 -10.806 1.00 94.75 226 ALA A N 1
ATOM 1659 C CA . ALA A 1 226 ? 6.029 3.139 -9.886 1.00 94.75 226 ALA A CA 1
ATOM 1660 C C . ALA A 1 226 ? 6.761 2.033 -9.132 1.00 94.75 226 ALA A C 1
ATOM 1662 O O . ALA A 1 226 ? 6.212 1.516 -8.174 1.00 94.75 226 ALA A O 1
ATOM 1663 N N . PHE A 1 227 ? 7.914 1.570 -9.594 1.00 96.31 227 PHE A N 1
ATOM 1664 C CA . PHE A 1 227 ? 8.635 0.492 -8.931 1.00 96.31 227 PHE A CA 1
ATOM 1665 C C . PHE A 1 227 ? 10.108 0.866 -8.901 1.00 96.31 227 PHE A C 1
ATOM 1667 O O . PHE A 1 227 ? 10.816 0.643 -9.879 1.00 96.31 227 PHE A O 1
ATOM 1674 N N . GLY A 1 228 ? 10.574 1.448 -7.799 1.00 93.94 228 GLY A N 1
ATOM 1675 C CA . GLY A 1 228 ? 12.000 1.696 -7.597 1.00 93.94 228 GLY A CA 1
ATOM 1676 C C . GLY A 1 228 ? 12.583 2.871 -8.387 1.00 93.94 228 GLY A C 1
ATOM 1677 O O . GLY A 1 228 ? 13.724 2.799 -8.835 1.00 93.94 228 GLY A O 1
ATOM 1678 N N . TRP A 1 229 ? 11.831 3.939 -8.662 1.00 93.19 229 TRP A N 1
ATOM 1679 C CA . TRP A 1 229 ? 12.383 5.070 -9.424 1.00 93.19 229 TRP A CA 1
ATOM 1680 C C . TRP A 1 229 ? 13.491 5.798 -8.648 1.00 93.19 229 TRP A C 1
ATOM 1682 O O . TRP A 1 229 ? 13.372 5.988 -7.444 1.00 93.19 229 TRP A O 1
ATOM 1692 N N . TYR A 1 230 ? 14.570 6.198 -9.334 1.00 93.88 230 TYR A N 1
ATOM 1693 C CA . TYR A 1 230 ? 15.857 6.616 -8.739 1.00 93.88 230 TYR A CA 1
ATOM 1694 C C . TYR A 1 230 ? 16.582 5.547 -7.899 1.00 93.88 230 TYR A C 1
ATOM 1696 O O . TYR A 1 230 ? 17.575 5.853 -7.241 1.00 93.88 230 TYR A O 1
ATOM 1704 N N . ALA A 1 231 ? 16.124 4.299 -7.957 1.00 95.75 231 ALA A N 1
ATOM 1705 C CA . ALA A 1 231 ? 16.699 3.155 -7.265 1.00 95.75 231 ALA A CA 1
ATOM 1706 C C . ALA A 1 231 ? 16.530 1.881 -8.119 1.00 95.75 231 ALA A C 1
ATOM 1708 O O . ALA A 1 231 ? 16.385 1.955 -9.348 1.00 95.75 231 ALA A O 1
ATOM 1709 N N . ASP A 1 232 ? 16.557 0.709 -7.489 1.00 97.19 232 ASP A N 1
ATOM 1710 C CA . ASP A 1 232 ? 16.450 -0.560 -8.193 1.00 97.19 232 ASP A CA 1
ATOM 1711 C C . ASP A 1 232 ? 15.028 -1.138 -8.147 1.00 97.19 232 ASP A C 1
ATOM 1713 O O . ASP A 1 232 ? 14.410 -1.295 -7.090 1.00 97.19 232 ASP A O 1
ATOM 1717 N N . ALA A 1 233 ? 14.540 -1.591 -9.304 1.00 98.06 233 ALA A N 1
ATOM 1718 C CA . ALA A 1 233 ? 13.463 -2.575 -9.367 1.00 98.06 233 ALA A CA 1
ATOM 1719 C C . ALA A 1 233 ? 14.065 -3.981 -9.223 1.00 98.06 233 ALA A C 1
ATOM 1721 O O . ALA A 1 233 ? 14.223 -4.704 -10.209 1.00 98.06 233 ALA A O 1
ATOM 1722 N N . SER A 1 234 ? 14.448 -4.343 -7.997 1.00 98.12 234 SER A N 1
ATOM 1723 C CA . SER A 1 234 ? 15.203 -5.567 -7.672 1.00 98.12 234 SER A CA 1
ATOM 1724 C C . SER A 1 234 ? 14.333 -6.784 -7.331 1.00 98.12 234 SER A C 1
ATOM 1726 O O . SER A 1 234 ? 14.838 -7.903 -7.224 1.00 98.12 234 SER A O 1
ATOM 1728 N N . GLY A 1 235 ? 13.024 -6.584 -7.183 1.00 98.44 235 GLY A N 1
ATOM 1729 C CA . GLY A 1 235 ? 12.070 -7.605 -6.772 1.00 98.44 235 GLY A CA 1
ATOM 1730 C C . GLY A 1 235 ? 11.659 -8.601 -7.857 1.00 98.44 235 GLY A C 1
ATOM 1731 O O . GLY A 1 235 ? 12.301 -8.785 -8.896 1.00 98.44 235 GLY A O 1
ATOM 1732 N N . THR A 1 236 ? 10.540 -9.277 -7.603 1.00 98.75 236 THR A N 1
ATOM 1733 C CA . THR A 1 236 ? 9.889 -10.171 -8.569 1.00 98.75 236 THR A CA 1
ATOM 1734 C C . THR A 1 236 ? 8.564 -9.575 -9.015 1.00 98.75 236 THR A C 1
ATOM 1736 O O . THR A 1 236 ? 7.671 -9.367 -8.201 1.00 98.75 236 THR A O 1
ATOM 1739 N N . PHE A 1 237 ? 8.411 -9.356 -10.316 1.00 98.69 237 PHE A N 1
ATOM 1740 C CA . PHE A 1 237 ? 7.252 -8.714 -10.925 1.00 98.69 237 PHE A CA 1
ATOM 1741 C C . PHE A 1 237 ? 6.581 -9.696 -11.883 1.00 98.69 237 PHE A C 1
ATOM 1743 O O . PHE A 1 237 ? 7.211 -10.202 -12.811 1.00 98.69 237 PHE A O 1
ATOM 1750 N N . ILE A 1 238 ? 5.303 -9.995 -11.658 1.00 98.75 238 ILE A N 1
ATOM 1751 C CA . ILE A 1 238 ? 4.552 -10.998 -12.417 1.00 98.75 238 ILE A CA 1
ATOM 1752 C C . ILE A 1 238 ? 3.239 -10.383 -12.879 1.00 98.75 238 ILE A C 1
ATOM 1754 O O . ILE A 1 238 ? 2.420 -9.980 -12.059 1.00 98.75 238 ILE A O 1
ATOM 1758 N N . ASP A 1 239 ? 3.012 -10.335 -14.191 1.00 98.50 239 ASP A N 1
ATOM 1759 C CA . ASP A 1 239 ? 1.793 -9.772 -14.789 1.00 98.50 239 ASP A CA 1
ATOM 1760 C C . ASP A 1 239 ? 1.526 -8.303 -14.377 1.00 98.50 239 ASP A C 1
ATOM 1762 O O . ASP A 1 239 ? 0.387 -7.835 -14.405 1.00 98.50 239 ASP A O 1
ATOM 1766 N N . CYS A 1 240 ? 2.561 -7.560 -13.966 1.00 98.44 240 CYS A N 1
ATOM 1767 C CA . CYS A 1 240 ? 2.436 -6.145 -13.611 1.00 98.44 240 CYS A CA 1
ATOM 1768 C C . CYS A 1 240 ? 2.277 -5.279 -14.864 1.00 98.44 240 CYS A C 1
ATOM 1770 O O . CYS A 1 240 ? 2.939 -5.514 -15.879 1.00 98.44 240 CYS A O 1
ATOM 1772 N N . THR A 1 241 ? 1.412 -4.269 -14.789 1.00 97.31 241 THR A N 1
ATOM 1773 C CA . THR A 1 241 ? 1.085 -3.402 -15.926 1.00 97.31 241 THR A CA 1
ATOM 1774 C C . THR A 1 241 ? 1.229 -1.930 -15.564 1.00 97.31 241 THR A C 1
ATOM 1776 O O . THR A 1 241 ? 0.744 -1.484 -14.528 1.00 97.31 241 THR A O 1
ATOM 1779 N N . SER A 1 242 ? 1.820 -1.155 -16.464 1.00 92.81 242 SER A N 1
ATOM 1780 C CA . SER A 1 242 ? 1.717 0.303 -16.475 1.00 92.81 242 SER A CA 1
ATOM 1781 C C . SER A 1 242 ? 1.532 0.773 -17.913 1.00 92.81 242 SER A C 1
ATOM 1783 O O . SER A 1 242 ? 2.011 0.145 -18.851 1.00 92.81 242 SER A O 1
ATOM 1785 N N . THR A 1 243 ? 0.812 1.867 -18.124 1.00 81.56 243 THR A N 1
ATOM 1786 C CA . THR A 1 243 ? 0.632 2.449 -19.466 1.00 81.56 243 THR A CA 1
ATOM 1787 C C . THR A 1 243 ? 1.667 3.525 -19.774 1.00 81.56 243 THR A C 1
ATOM 1789 O O . THR A 1 243 ? 1.490 4.295 -20.714 1.00 81.56 243 THR A O 1
ATOM 1792 N N . ASN A 1 244 ? 2.709 3.629 -18.952 1.00 90.31 244 ASN A N 1
ATOM 1793 C CA . ASN A 1 244 ? 3.536 4.817 -18.868 1.00 90.31 244 ASN A CA 1
ATOM 1794 C C . ASN A 1 244 ? 5.037 4.519 -18.856 1.00 90.31 244 ASN A C 1
ATOM 1796 O O . ASN A 1 244 ? 5.449 3.358 -18.862 1.00 90.31 244 ASN A O 1
ATOM 1800 N N . TRP A 1 245 ? 5.835 5.586 -18.912 1.00 90.75 245 TRP A N 1
ATOM 1801 C CA . TRP A 1 245 ? 7.293 5.525 -18.973 1.00 90.75 245 TRP A CA 1
ATOM 1802 C C . TRP A 1 245 ? 7.909 5.329 -17.586 1.00 90.75 245 TRP A C 1
ATOM 1804 O O . TRP A 1 245 ? 7.277 5.643 -16.574 1.00 90.75 245 TRP A O 1
ATOM 1814 N N . TYR A 1 246 ? 9.149 4.829 -17.552 1.00 92.31 246 TYR A N 1
ATOM 1815 C CA . TYR A 1 246 ? 9.987 4.801 -16.345 1.00 92.31 246 TYR A CA 1
ATOM 1816 C C . TYR A 1 246 ? 9.367 4.054 -15.154 1.00 92.31 246 TYR A C 1
ATOM 1818 O O . TYR A 1 246 ? 9.263 4.571 -14.045 1.00 92.31 246 TYR A O 1
ATOM 1826 N N . VAL A 1 247 ? 8.889 2.837 -15.401 1.00 94.06 247 VAL A N 1
ATOM 1827 C CA . VAL A 1 247 ? 8.034 2.103 -14.457 1.00 94.06 247 VAL A CA 1
ATOM 1828 C C . VAL A 1 247 ? 8.843 1.210 -13.527 1.00 94.06 247 VAL A C 1
ATOM 1830 O O . VAL A 1 247 ? 8.606 1.223 -12.327 1.00 94.06 247 VAL A O 1
ATOM 1833 N N . PHE A 1 248 ? 9.775 0.434 -14.072 1.00 95.81 248 PHE A N 1
ATOM 1834 C CA . PHE A 1 248 ? 10.550 -0.590 -13.382 1.00 95.81 248 PHE A CA 1
ATOM 1835 C C . PHE A 1 248 ? 12.008 -0.156 -13.224 1.00 95.81 248 PHE A C 1
ATOM 1837 O O . PHE A 1 248 ? 12.897 -0.616 -13.948 1.00 95.81 248 PHE A O 1
ATOM 1844 N N . GLY A 1 249 ? 12.228 0.703 -12.235 1.00 93.69 249 GLY A N 1
ATOM 1845 C CA . GLY A 1 249 ? 13.537 1.034 -11.698 1.00 93.69 249 GLY A CA 1
ATOM 1846 C C . GLY A 1 249 ? 14.325 2.041 -12.522 1.00 93.69 249 GLY A C 1
ATOM 1847 O O . GLY A 1 249 ? 14.156 2.163 -13.740 1.00 93.69 249 GLY A O 1
ATOM 1848 N N . TRP A 1 250 ? 15.258 2.721 -11.854 1.00 94.94 250 TRP A N 1
ATOM 1849 C CA . TRP A 1 250 ? 16.407 3.298 -12.548 1.00 94.94 250 TRP A CA 1
ATOM 1850 C C . TRP A 1 250 ? 17.247 2.175 -13.159 1.00 94.94 250 TRP A C 1
ATOM 1852 O O . TRP A 1 250 ? 17.552 2.212 -14.350 1.00 94.94 250 TRP A O 1
ATOM 1862 N N . THR A 1 251 ? 17.513 1.137 -12.362 1.00 96.25 251 THR A N 1
ATOM 1863 C CA . THR A 1 251 ? 18.055 -0.152 -12.802 1.00 96.25 251 THR A CA 1
ATOM 1864 C C . THR A 1 251 ? 16.968 -1.219 -12.692 1.00 96.25 251 THR A C 1
ATOM 1866 O O . THR A 1 251 ? 16.339 -1.381 -11.644 1.00 96.25 251 THR A O 1
ATOM 1869 N N . ALA A 1 252 ? 16.765 -2.001 -13.750 1.00 97.44 252 ALA A N 1
ATOM 1870 C CA . ALA A 1 252 ? 15.928 -3.196 -13.685 1.00 97.44 252 ALA A CA 1
ATOM 1871 C C . ALA A 1 252 ? 16.807 -4.393 -13.307 1.00 97.44 252 ALA A C 1
ATOM 1873 O O . ALA A 1 252 ? 17.335 -5.070 -14.186 1.00 97.44 252 ALA A O 1
ATOM 1874 N N . SER A 1 253 ? 16.993 -4.650 -12.011 1.00 97.62 253 SER A N 1
ATOM 1875 C CA . SER A 1 253 ? 17.853 -5.735 -11.504 1.00 97.62 253 SER A CA 1
ATOM 1876 C C . SER A 1 253 ? 17.089 -7.006 -11.103 1.00 97.62 253 SER A C 1
ATOM 1878 O O . SER A 1 253 ? 17.684 -8.068 -10.919 1.00 97.62 253 SER A O 1
ATOM 1880 N N . GLY A 1 254 ? 15.761 -6.924 -11.025 1.00 98.00 254 GLY A N 1
ATOM 1881 C CA . GLY A 1 254 ? 14.877 -8.000 -10.593 1.00 98.00 254 GLY A CA 1
ATOM 1882 C C . GLY A 1 254 ? 14.517 -9.036 -11.660 1.00 98.00 254 GLY A C 1
ATOM 1883 O O . GLY A 1 254 ? 15.159 -9.190 -12.703 1.00 98.00 254 GLY A O 1
ATOM 1884 N N . THR A 1 255 ? 13.449 -9.785 -11.388 1.00 98.44 255 THR A N 1
ATOM 1885 C CA . THR A 1 255 ? 12.856 -10.745 -12.331 1.00 98.44 255 THR A CA 1
ATOM 1886 C C . THR A 1 255 ? 11.469 -10.283 -12.749 1.00 98.44 255 THR A C 1
ATOM 1888 O O . THR A 1 255 ? 10.582 -10.136 -11.915 1.00 98.44 255 THR A O 1
ATOM 1891 N N . PHE A 1 256 ? 11.264 -10.118 -14.050 1.00 98.56 256 PHE A N 1
ATOM 1892 C CA . PHE A 1 256 ? 10.047 -9.590 -14.655 1.00 98.56 256 PHE A CA 1
ATOM 1893 C C . PHE A 1 256 ? 9.434 -10.657 -15.558 1.00 98.56 256 PHE A C 1
ATOM 1895 O O . PHE A 1 256 ? 10.098 -11.193 -16.446 1.00 98.56 256 PHE A O 1
ATOM 1902 N N . ILE A 1 257 ? 8.171 -10.996 -15.327 1.00 98.62 257 ILE A N 1
ATOM 1903 C CA . ILE A 1 257 ? 7.481 -12.084 -16.019 1.00 98.62 257 ILE A CA 1
ATOM 1904 C C . ILE A 1 257 ? 6.139 -11.565 -16.517 1.00 98.62 257 ILE A C 1
ATOM 1906 O O . ILE A 1 257 ? 5.261 -11.251 -15.716 1.00 98.62 257 ILE A O 1
ATOM 1910 N N . ARG A 1 258 ? 5.954 -11.525 -17.841 1.00 98.50 258 ARG A N 1
ATOM 1911 C CA . ARG A 1 258 ? 4.718 -11.052 -18.493 1.00 98.50 258 ARG A CA 1
ATOM 1912 C C . ARG A 1 258 ? 4.317 -9.629 -18.085 1.00 98.50 258 ARG A C 1
ATOM 1914 O O . ARG A 1 258 ? 3.137 -9.285 -18.066 1.00 98.50 258 ARG A O 1
ATOM 1921 N N . CYS A 1 259 ? 5.300 -8.794 -17.760 1.00 98.38 259 CYS A N 1
ATOM 1922 C CA . CYS A 1 259 ? 5.065 -7.389 -17.455 1.00 98.38 259 CYS A CA 1
ATOM 1923 C C . CYS A 1 259 ? 4.812 -6.596 -18.742 1.00 98.38 259 CYS A C 1
ATOM 1925 O O . CYS A 1 259 ? 5.462 -6.833 -19.763 1.00 98.38 259 CYS A O 1
ATOM 1927 N N . THR A 1 260 ? 3.883 -5.645 -18.683 1.00 97.69 260 THR A N 1
ATOM 1928 C CA . THR A 1 260 ? 3.547 -4.763 -19.808 1.00 97.69 260 THR A CA 1
ATOM 1929 C C . THR A 1 260 ? 3.781 -3.313 -19.415 1.00 97.69 260 THR A C 1
ATOM 1931 O O . THR A 1 260 ? 3.288 -2.875 -18.376 1.00 97.69 260 THR A O 1
ATOM 1934 N N . ALA A 1 261 ? 4.521 -2.568 -20.233 1.00 96.50 261 ALA A N 1
ATOM 1935 C CA . ALA A 1 261 ? 4.803 -1.160 -19.977 1.00 96.50 261 ALA A CA 1
ATOM 1936 C C . ALA A 1 261 ? 4.933 -0.333 -21.266 1.00 96.50 261 ALA A C 1
ATOM 1938 O O . ALA A 1 261 ? 4.824 -0.872 -22.370 1.00 96.50 261 ALA A O 1
ATOM 1939 N N . ALA A 1 262 ? 5.097 0.985 -21.148 1.00 94.88 262 ALA A N 1
ATOM 1940 C CA . ALA A 1 262 ? 5.373 1.861 -22.288 1.00 94.88 262 ALA A CA 1
ATOM 1941 C C . ALA A 1 262 ? 6.895 2.025 -22.495 1.00 94.88 262 ALA A C 1
ATOM 1943 O O . ALA A 1 262 ? 7.672 1.186 -22.046 1.00 94.88 262 ALA A O 1
ATOM 1944 N N . ASP A 1 263 ? 7.321 3.059 -23.221 1.00 92.81 263 ASP A N 1
ATOM 1945 C CA . ASP A 1 263 ? 8.740 3.316 -23.503 1.00 92.81 263 ASP A CA 1
ATOM 1946 C C . ASP A 1 263 ? 9.609 3.511 -22.241 1.00 92.81 263 ASP A C 1
ATOM 1948 O O . ASP A 1 263 ? 9.132 3.972 -21.203 1.00 92.81 263 ASP A O 1
ATOM 1952 N N . SER A 1 264 ? 10.895 3.153 -22.339 1.00 93.00 264 SER A N 1
ATOM 1953 C CA . SER A 1 264 ? 11.912 3.303 -21.283 1.00 93.00 264 SER A CA 1
ATOM 1954 C C . SER A 1 264 ? 11.502 2.729 -19.919 1.00 93.00 264 SER A C 1
ATOM 1956 O O . SER A 1 264 ? 11.872 3.239 -18.862 1.00 93.00 264 SER A O 1
ATOM 1958 N N . ALA A 1 265 ? 10.678 1.681 -19.924 1.00 94.88 265 ALA A N 1
ATOM 1959 C CA . ALA A 1 265 ? 10.043 1.203 -18.707 1.00 94.88 265 ALA A CA 1
ATOM 1960 C C . ALA A 1 265 ? 10.894 0.260 -17.859 1.00 94.88 265 ALA A C 1
ATOM 1962 O O . ALA A 1 265 ? 10.633 0.174 -16.669 1.00 94.88 265 ALA A O 1
ATOM 1963 N N . PHE A 1 266 ? 11.855 -0.461 -18.433 1.00 95.44 266 PHE A N 1
ATOM 1964 C CA . PHE A 1 266 ? 12.687 -1.413 -17.698 1.00 95.44 266 PHE A CA 1
ATOM 1965 C C . PHE A 1 266 ? 14.105 -0.867 -17.627 1.00 95.44 266 PHE A C 1
ATOM 1967 O O . PHE A 1 266 ? 14.772 -0.854 -18.652 1.00 95.44 266 PHE A O 1
ATOM 1974 N N . GLY A 1 267 ? 14.554 -0.425 -16.450 1.00 91.38 267 GLY A N 1
ATOM 1975 C CA . GLY A 1 267 ? 15.947 -0.035 -16.237 1.00 91.38 267 GLY A CA 1
ATOM 1976 C C . GLY A 1 267 ? 16.362 1.196 -17.032 1.00 91.38 267 GLY A C 1
ATOM 1977 O O . GLY A 1 267 ? 17.278 1.111 -17.843 1.00 91.38 267 GLY A O 1
ATOM 1978 N N . ALA A 1 268 ? 15.648 2.304 -16.808 1.00 89.56 268 ALA A N 1
ATOM 1979 C CA . ALA A 1 268 ? 15.724 3.560 -17.552 1.00 89.56 268 ALA A CA 1
ATOM 1980 C C . ALA A 1 268 ? 17.157 3.996 -17.934 1.00 89.56 268 ALA A C 1
ATOM 1982 O O . ALA A 1 268 ? 17.654 3.657 -19.003 1.00 89.56 268 ALA A O 1
ATOM 1983 N N . GLU A 1 269 ? 17.824 4.773 -17.082 1.00 89.94 269 GLU A N 1
ATOM 1984 C CA . GLU A 1 269 ? 19.208 5.213 -17.301 1.00 89.94 269 GLU A CA 1
ATOM 1985 C C . GLU A 1 269 ? 20.230 4.275 -16.638 1.00 89.94 269 GLU A C 1
ATOM 1987 O O . GLU A 1 269 ? 21.403 4.285 -17.008 1.00 89.94 269 GLU A O 1
ATOM 1992 N N . GLY A 1 270 ? 19.801 3.464 -15.666 1.00 91.94 270 GLY A N 1
ATOM 1993 C CA . GLY A 1 270 ? 20.641 2.496 -14.955 1.00 91.94 270 GLY A CA 1
ATOM 1994 C C . GLY A 1 270 ? 20.800 1.161 -15.671 1.00 91.94 270 GLY A C 1
ATOM 1995 O O . GLY A 1 270 ? 21.620 0.354 -15.258 1.00 91.94 270 GLY A O 1
ATOM 1996 N N . GLY A 1 271 ? 20.039 0.923 -16.740 1.00 94.19 271 GLY A N 1
ATOM 1997 C CA . GLY A 1 271 ? 20.168 -0.269 -17.563 1.00 94.19 271 GLY A CA 1
ATOM 1998 C C . GLY A 1 271 ? 19.503 -1.517 -16.984 1.00 94.19 271 GLY A C 1
ATOM 1999 O O . GLY A 1 271 ? 18.790 -1.508 -15.974 1.00 94.19 271 GLY A O 1
ATOM 2000 N N . LEU A 1 272 ? 19.722 -2.626 -17.690 1.00 95.81 272 LEU A N 1
ATOM 2001 C CA . LEU A 1 272 ? 19.117 -3.919 -17.405 1.00 95.81 272 LEU A CA 1
ATOM 2002 C C . LEU A 1 272 ? 20.173 -4.934 -16.965 1.00 95.81 272 LEU A C 1
ATOM 2004 O O . LEU A 1 272 ? 20.956 -5.431 -17.777 1.00 95.81 272 LEU A O 1
ATOM 2008 N N . THR A 1 273 ? 20.126 -5.294 -15.686 1.00 96.38 273 THR A N 1
ATOM 2009 C CA . THR A 1 273 ? 20.951 -6.351 -15.075 1.00 96.38 273 THR A CA 1
ATOM 2010 C C . THR A 1 273 ? 20.124 -7.579 -14.676 1.00 96.38 273 THR A C 1
ATOM 2012 O O . THR A 1 273 ? 20.661 -8.666 -14.468 1.00 96.38 273 THR A O 1
ATOM 2015 N N . GLY A 1 274 ? 18.801 -7.418 -14.617 1.00 96.62 274 GLY A N 1
ATOM 2016 C CA . GLY A 1 274 ? 17.814 -8.435 -14.290 1.00 96.62 274 GLY A CA 1
ATOM 2017 C C . GLY A 1 274 ? 17.297 -9.227 -15.492 1.00 96.62 274 GLY A C 1
ATOM 2018 O O . GLY A 1 274 ? 17.843 -9.206 -16.597 1.00 96.62 274 GLY A O 1
ATOM 2019 N N . LYS A 1 275 ? 16.210 -9.969 -15.279 1.00 97.56 275 LYS A N 1
ATOM 2020 C CA . LYS A 1 275 ? 15.686 -10.936 -16.255 1.00 97.56 275 LYS A CA 1
ATOM 2021 C C . LYS A 1 275 ? 14.262 -10.602 -16.662 1.00 97.56 275 LYS A C 1
ATOM 2023 O O . LYS A 1 275 ? 13.384 -10.547 -15.809 1.00 97.56 275 LYS A O 1
ATOM 2028 N N . LEU A 1 276 ? 14.024 -10.457 -17.960 1.00 98.00 276 LEU A N 1
ATOM 2029 C CA . LEU A 1 276 ? 12.712 -10.246 -18.561 1.00 98.00 276 LEU A CA 1
ATOM 2030 C C . LEU A 1 276 ? 12.277 -11.510 -19.306 1.00 98.00 276 LEU A C 1
ATOM 2032 O O . LEU A 1 276 ? 12.972 -12.015 -20.193 1.00 98.00 276 LEU A O 1
ATOM 2036 N N . TYR A 1 277 ? 11.090 -11.999 -18.963 1.00 98.06 277 TYR A N 1
ATOM 2037 C CA . TYR A 1 277 ? 10.466 -13.167 -19.568 1.00 98.06 277 TYR A CA 1
ATOM 2038 C C . TYR A 1 277 ? 9.083 -12.803 -20.090 1.00 98.06 277 TYR A C 1
ATOM 2040 O O . TYR A 1 277 ? 8.176 -12.503 -19.314 1.00 98.06 277 TYR A O 1
ATOM 2048 N N . SER A 1 278 ? 8.895 -12.881 -21.406 1.00 98.06 278 SER A N 1
ATOM 2049 C CA . SER A 1 278 ? 7.606 -12.600 -22.047 1.00 98.06 278 SER A CA 1
ATOM 2050 C C . SER A 1 278 ? 7.045 -11.205 -21.743 1.00 98.06 278 SER A C 1
ATOM 2052 O O . SER A 1 278 ? 5.829 -11.034 -21.691 1.00 98.06 278 SER A O 1
ATOM 2054 N N . CYS A 1 279 ? 7.915 -10.219 -21.509 1.00 98.25 279 CYS A N 1
ATOM 2055 C CA . CYS A 1 279 ? 7.517 -8.830 -21.285 1.00 98.25 279 CYS A CA 1
ATOM 2056 C C . CYS A 1 279 ? 7.150 -8.138 -22.604 1.00 98.25 279 CYS A C 1
ATOM 2058 O O . CYS A 1 279 ? 7.613 -8.542 -23.672 1.00 98.25 279 CYS A O 1
ATOM 2060 N N . ARG A 1 280 ? 6.338 -7.079 -22.535 1.00 97.75 280 ARG A N 1
ATOM 2061 C CA . ARG A 1 280 ? 5.884 -6.329 -23.713 1.00 97.75 280 ARG A CA 1
ATOM 2062 C C . ARG A 1 280 ? 5.991 -4.819 -23.516 1.00 97.75 280 ARG A C 1
ATOM 2064 O O . ARG A 1 280 ? 5.501 -4.293 -22.516 1.00 97.75 280 ARG A O 1
ATOM 2071 N N . LEU A 1 281 ? 6.564 -4.130 -24.499 1.00 97.19 281 LEU A N 1
ATOM 2072 C CA . LEU A 1 281 ? 6.468 -2.676 -24.631 1.00 97.19 281 LEU A CA 1
ATOM 2073 C C . LEU A 1 281 ? 5.254 -2.317 -25.495 1.00 97.19 281 LEU A C 1
ATOM 2075 O O . LEU A 1 281 ? 4.874 -3.051 -26.403 1.00 97.19 281 LEU A O 1
ATOM 2079 N N . THR A 1 282 ? 4.597 -1.205 -25.178 1.00 96.31 282 THR A N 1
ATOM 2080 C CA . THR A 1 282 ? 3.336 -0.797 -25.830 1.00 96.31 282 THR A CA 1
ATOM 2081 C C . THR A 1 282 ? 3.440 0.495 -26.633 1.00 96.31 282 THR A C 1
ATOM 2083 O O . THR A 1 282 ? 2.549 0.785 -27.430 1.00 96.31 282 THR A O 1
ATOM 2086 N N . SER A 1 283 ? 4.506 1.275 -26.446 1.00 95.94 283 SER A N 1
ATOM 2087 C CA . SER A 1 283 ? 4.742 2.499 -27.213 1.00 95.94 283 SER A CA 1
ATOM 2088 C C . SER A 1 283 ? 5.389 2.177 -28.562 1.00 95.94 283 SER A C 1
ATOM 2090 O O . SER A 1 283 ? 6.438 1.543 -28.551 1.00 95.94 283 SER A O 1
ATOM 2092 N N . PRO A 1 284 ? 4.841 2.641 -29.702 1.00 96.38 284 PRO A N 1
ATOM 2093 C CA . PRO A 1 284 ? 5.478 2.464 -31.009 1.00 96.38 284 PRO A CA 1
ATOM 2094 C C . PRO A 1 284 ? 6.920 2.981 -31.024 1.00 96.38 284 PRO A C 1
ATOM 2096 O O . PRO A 1 284 ? 7.188 4.066 -30.503 1.00 96.38 284 PRO A O 1
ATOM 2099 N N . GLY A 1 285 ? 7.835 2.220 -31.622 1.00 95.81 285 GLY A N 1
ATOM 2100 C CA . GLY A 1 285 ? 9.268 2.517 -31.673 1.00 95.81 285 GLY A CA 1
ATOM 2101 C C . GLY A 1 285 ? 10.049 2.263 -30.379 1.00 95.81 285 GLY A C 1
ATOM 2102 O O . GLY A 1 285 ? 11.265 2.449 -30.376 1.00 95.81 285 GLY A O 1
ATOM 2103 N N . ALA A 1 286 ? 9.395 1.856 -29.285 1.00 95.69 286 ALA A N 1
ATOM 2104 C CA . ALA A 1 286 ? 10.086 1.545 -28.038 1.00 95.69 286 ALA A CA 1
ATOM 2105 C C . ALA A 1 286 ? 10.860 0.229 -28.153 1.00 95.69 286 ALA A C 1
ATOM 2107 O O . ALA A 1 286 ? 10.316 -0.783 -28.593 1.00 95.69 286 ALA A O 1
ATOM 2108 N N . THR A 1 287 ? 12.103 0.224 -27.687 1.00 96.00 287 THR A N 1
ATOM 2109 C CA . THR A 1 287 ? 12.970 -0.961 -27.650 1.00 96.00 287 THR A CA 1
ATOM 2110 C C . THR A 1 287 ? 13.376 -1.264 -26.218 1.00 96.00 287 THR A C 1
ATOM 2112 O O . THR A 1 287 ? 13.529 -0.346 -25.411 1.00 96.00 287 THR A O 1
ATOM 2115 N N . PHE A 1 288 ? 13.606 -2.533 -25.892 1.00 95.88 288 PHE A N 1
ATOM 2116 C CA . PHE A 1 288 ? 14.181 -2.862 -24.592 1.00 95.88 288 PHE A CA 1
ATOM 2117 C C . PHE A 1 288 ? 15.645 -2.400 -24.498 1.00 95.88 288 PHE A C 1
ATOM 2119 O O . PHE A 1 288 ? 16.346 -2.359 -25.516 1.00 95.88 288 PHE A O 1
ATOM 2126 N N . PRO A 1 289 ? 16.141 -2.072 -23.291 1.00 94.12 289 PRO A N 1
ATOM 2127 C CA . PRO A 1 289 ? 17.568 -1.855 -23.098 1.00 94.12 289 PRO A CA 1
ATOM 2128 C C . PRO A 1 289 ? 18.352 -3.137 -23.398 1.00 94.12 289 PRO A C 1
ATOM 2130 O O . PRO A 1 289 ? 17.909 -4.253 -23.121 1.00 94.12 289 PRO A O 1
ATOM 2133 N N . THR A 1 290 ? 19.567 -2.973 -23.916 1.00 92.88 290 THR A N 1
ATOM 2134 C CA . THR A 1 290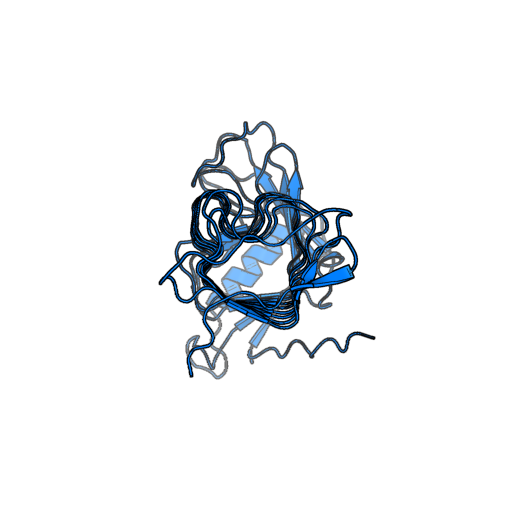 ? 20.502 -4.095 -24.038 1.00 92.88 290 THR A CA 1
ATOM 2135 C C . THR A 1 290 ? 20.949 -4.530 -22.639 1.00 92.88 290 THR A C 1
ATOM 2137 O O . THR A 1 290 ? 21.384 -3.667 -21.874 1.00 92.88 290 THR A O 1
ATOM 2140 N N . PRO A 1 291 ? 20.895 -5.831 -22.295 1.00 93.62 291 PRO A N 1
ATOM 2141 C CA . PRO A 1 291 ? 21.445 -6.323 -21.038 1.00 93.62 291 PRO A CA 1
ATOM 2142 C C . PRO A 1 291 ? 22.900 -5.918 -20.846 1.00 93.62 291 PRO A C 1
ATOM 2144 O O . PRO A 1 291 ? 23.711 -6.058 -21.767 1.00 93.62 291 PRO A O 1
ATOM 2147 N N . GLU A 1 292 ? 23.248 -5.474 -19.643 1.00 89.38 292 GLU A N 1
ATOM 2148 C CA . GLU A 1 292 ? 24.632 -5.142 -19.327 1.00 89.38 292 GLU A CA 1
ATOM 2149 C C . GLU A 1 292 ? 25.519 -6.388 -19.409 1.00 89.38 292 GLU A C 1
ATOM 2151 O O . GLU A 1 292 ? 25.154 -7.470 -18.931 1.00 89.38 292 GLU A O 1
ATOM 2156 N N . ALA A 1 293 ? 26.705 -6.246 -20.005 1.00 82.62 293 ALA A N 1
ATOM 2157 C CA . ALA A 1 293 ? 27.665 -7.339 -20.099 1.00 82.62 293 ALA A CA 1
ATOM 2158 C C . ALA A 1 293 ? 28.033 -7.860 -18.698 1.00 82.62 293 ALA A C 1
ATOM 2160 O O . ALA A 1 293 ? 28.213 -7.081 -17.768 1.00 82.62 293 ALA A O 1
ATOM 2161 N N . ASP A 1 294 ? 28.132 -9.183 -18.553 1.00 82.44 294 ASP A N 1
ATOM 2162 C CA . ASP A 1 294 ? 28.516 -9.877 -17.312 1.00 82.44 294 ASP A CA 1
ATOM 2163 C C . ASP A 1 294 ? 27.596 -9.658 -16.087 1.00 82.44 294 ASP A C 1
ATOM 2165 O O . ASP A 1 294 ? 27.867 -10.201 -15.017 1.00 82.44 294 ASP A O 1
ATOM 2169 N N . SER A 1 295 ? 26.467 -8.954 -16.240 1.00 83.62 295 SER A N 1
ATOM 2170 C CA . SER A 1 295 ? 25.487 -8.714 -15.163 1.00 83.62 295 SER A CA 1
ATOM 2171 C C . SER A 1 295 ? 24.541 -9.894 -14.897 1.00 83.62 295 SER A C 1
ATOM 2173 O O . SER A 1 295 ? 23.891 -9.961 -13.858 1.00 83.62 295 SER A O 1
ATOM 2175 N N . GLY A 1 296 ? 24.452 -10.838 -15.840 1.00 86.38 296 GLY A N 1
ATOM 2176 C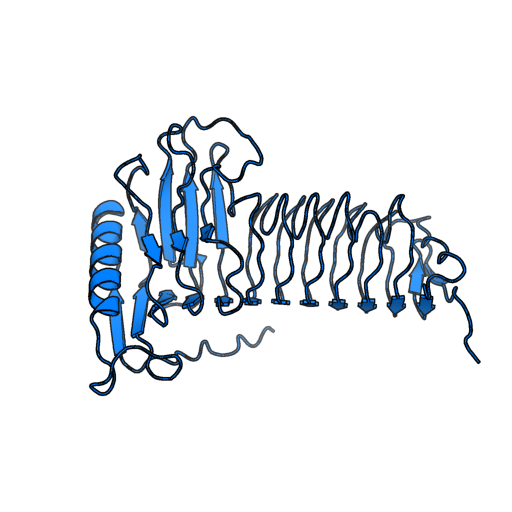 CA . GLY A 1 296 ? 23.420 -11.880 -15.845 1.00 86.38 296 GLY A CA 1
ATOM 2177 C C . GLY A 1 296 ? 22.080 -11.434 -16.443 1.00 86.38 296 GLY A C 1
ATOM 2178 O O . GLY A 1 296 ? 21.142 -12.241 -16.457 1.00 86.38 296 GLY A O 1
ATOM 2179 N N . GLY A 1 297 ? 22.007 -10.204 -16.967 1.00 93.31 297 GLY A N 1
ATOM 2180 C CA . GLY A 1 297 ? 20.810 -9.649 -17.584 1.00 93.31 297 GLY A CA 1
ATOM 2181 C C . GLY A 1 297 ? 20.329 -10.445 -18.800 1.00 93.31 297 GLY A C 1
ATOM 2182 O O . GLY A 1 297 ? 21.131 -10.965 -19.579 1.00 93.31 297 GLY A O 1
ATOM 2183 N N . LEU A 1 298 ? 19.012 -10.579 -18.962 1.00 95.25 298 LEU A N 1
ATOM 2184 C CA . LEU A 1 298 ? 18.421 -11.528 -19.908 1.00 95.25 298 LEU A CA 1
ATOM 2185 C C . LEU A 1 298 ? 17.071 -11.054 -20.450 1.00 95.25 298 LEU A C 1
ATOM 2187 O O . LEU A 1 298 ? 16.198 -10.711 -19.663 1.00 95.25 298 LEU A O 1
ATOM 2191 N N . LEU A 1 299 ? 16.853 -11.161 -21.762 1.00 96.00 299 LEU A N 1
ATOM 2192 C CA . LEU A 1 299 ? 15.535 -11.058 -22.393 1.00 96.00 299 LEU A CA 1
ATOM 2193 C C . LEU A 1 299 ? 15.189 -12.374 -23.075 1.00 96.00 299 LEU A C 1
ATOM 2195 O O . LEU A 1 299 ? 15.976 -12.927 -23.848 1.00 96.00 299 LEU A O 1
ATOM 2199 N N . ARG A 1 300 ? 13.999 -12.899 -22.803 1.00 96.88 300 ARG A N 1
ATOM 2200 C CA . ARG A 1 300 ? 13.474 -14.079 -23.496 1.00 96.88 300 ARG A CA 1
ATOM 2201 C C . ARG A 1 300 ? 12.007 -13.873 -23.833 1.00 96.88 300 ARG A C 1
ATOM 2203 O O . ARG A 1 300 ? 11.214 -13.557 -22.947 1.00 96.88 300 ARG A O 1
ATOM 2210 N N . LEU A 1 301 ? 11.651 -14.116 -25.092 1.00 96.31 301 LEU A N 1
ATOM 2211 C CA . LEU A 1 301 ? 10.292 -14.025 -25.631 1.00 96.31 301 LEU A CA 1
ATOM 2212 C C . LEU A 1 301 ? 9.649 -12.644 -25.426 1.00 96.31 301 LEU A C 1
ATOM 2214 O O . LEU A 1 301 ? 8.432 -12.558 -25.267 1.00 96.31 301 LEU A O 1
ATOM 2218 N N . CYS A 1 302 ? 10.452 -11.583 -25.340 1.00 97.94 302 CYS A N 1
ATOM 2219 C CA . CYS A 1 302 ? 9.947 -10.234 -25.109 1.00 97.94 302 CYS A CA 1
ATOM 2220 C C . CYS A 1 302 ? 9.500 -9.607 -26.434 1.00 97.94 302 CYS A C 1
ATOM 2222 O O . CYS A 1 302 ? 10.053 -9.940 -27.476 1.00 97.94 302 CYS A O 1
ATOM 2224 N N . ILE A 1 303 ? 8.498 -8.729 -26.403 1.00 97.94 303 ILE A N 1
ATOM 2225 C CA . ILE A 1 303 ? 7.960 -8.060 -27.596 1.00 97.94 303 ILE A CA 1
ATOM 2226 C C . ILE A 1 303 ? 8.136 -6.550 -27.454 1.00 97.94 303 ILE A C 1
ATOM 2228 O O . ILE A 1 303 ? 7.674 -5.968 -26.469 1.00 97.94 303 ILE A O 1
ATOM 2232 N N . ASP A 1 304 ? 8.834 -5.932 -28.400 1.00 97.25 304 ASP A N 1
ATOM 2233 C CA . ASP A 1 304 ? 9.081 -4.492 -28.404 1.00 97.25 304 ASP A CA 1
ATOM 2234 C C . ASP A 1 304 ? 7.836 -3.688 -28.841 1.00 97.25 304 ASP A C 1
ATOM 2236 O O . ASP A 1 304 ? 6.752 -4.232 -29.070 1.00 97.25 304 ASP A O 1
ATOM 2240 N N . GLY A 1 305 ? 7.984 -2.367 -28.917 1.00 96.31 305 GLY A N 1
ATOM 2241 C CA . GLY A 1 305 ? 6.917 -1.440 -29.281 1.00 96.31 305 GLY A CA 1
ATOM 2242 C C . GLY A 1 305 ? 6.404 -1.557 -30.718 1.00 96.31 305 GLY A C 1
ATOM 2243 O O . GLY A 1 305 ? 5.308 -1.078 -31.009 1.00 96.31 305 GLY A O 1
ATOM 2244 N N . ASP A 1 306 ? 7.172 -2.204 -31.597 1.00 97.62 306 ASP A N 1
ATOM 2245 C CA . ASP A 1 306 ? 6.880 -2.407 -33.018 1.00 97.62 306 ASP A CA 1
ATOM 2246 C C . ASP A 1 306 ? 6.507 -3.872 -33.328 1.00 97.62 306 ASP A C 1
ATOM 2248 O O . ASP A 1 306 ? 6.517 -4.293 -34.486 1.00 97.62 306 ASP A O 1
ATOM 2252 N N . ASP A 1 307 ? 6.147 -4.646 -32.296 1.00 96.88 307 ASP A N 1
ATOM 2253 C CA . ASP A 1 307 ? 5.799 -6.071 -32.360 1.00 96.88 307 ASP A CA 1
ATOM 2254 C C . ASP A 1 307 ? 6.948 -7.004 -32.811 1.00 96.88 307 ASP A C 1
ATOM 2256 O O . ASP A 1 307 ? 6.700 -8.145 -33.217 1.00 96.88 307 ASP A O 1
ATOM 2260 N N . ASN A 1 308 ? 8.211 -6.577 -32.700 1.00 97.19 308 ASN A N 1
ATOM 2261 C CA . ASN A 1 308 ? 9.354 -7.462 -32.927 1.00 97.19 308 ASN A CA 1
ATOM 2262 C C . ASN A 1 308 ? 9.689 -8.263 -31.666 1.00 97.19 308 ASN A C 1
ATOM 2264 O O . ASN A 1 308 ? 9.555 -7.788 -30.538 1.00 97.19 308 ASN A O 1
ATOM 2268 N N . GLU A 1 309 ? 10.174 -9.488 -31.862 1.00 96.88 309 GLU A N 1
ATOM 2269 C CA . GLU A 1 309 ? 10.638 -10.336 -30.767 1.00 96.88 309 GLU A CA 1
ATOM 2270 C C . GLU A 1 309 ? 12.086 -10.000 -30.372 1.00 96.88 309 GLU A C 1
ATOM 2272 O O . GLU A 1 309 ? 12.987 -10.024 -31.214 1.00 96.88 309 GLU A O 1
ATOM 2277 N N . ASP A 1 310 ? 12.319 -9.759 -29.081 1.00 94.12 310 ASP A N 1
ATOM 2278 C CA . ASP A 1 310 ? 13.634 -9.562 -28.472 1.00 94.12 310 ASP A CA 1
ATOM 2279 C C . ASP A 1 310 ? 14.006 -10.752 -27.568 1.00 94.12 310 ASP A C 1
ATOM 2281 O O . ASP A 1 310 ? 13.294 -11.132 -26.630 1.00 94.12 310 ASP A O 1
ATOM 2285 N N . ASN A 1 311 ? 15.159 -11.349 -27.877 1.00 92.06 311 ASN A N 1
ATOM 2286 C CA . ASN A 1 311 ? 15.743 -12.500 -27.191 1.00 92.06 311 ASN A CA 1
ATOM 2287 C C . ASN A 1 311 ? 17.222 -12.269 -26.825 1.00 92.06 311 ASN A C 1
ATOM 2289 O O . ASN A 1 311 ? 18.045 -13.188 -26.893 1.00 92.06 311 ASN A O 1
ATOM 2293 N N . THR A 1 312 ? 17.599 -11.040 -26.483 1.00 87.56 312 THR A N 1
ATOM 2294 C CA . THR A 1 312 ? 18.982 -10.673 -26.142 1.00 87.56 312 THR A CA 1
ATOM 2295 C C . THR A 1 312 ? 19.439 -11.184 -24.761 1.00 87.56 312 THR A C 1
ATOM 2297 O O . THR A 1 312 ? 18.647 -11.575 -23.907 1.00 87.56 312 THR A O 1
ATOM 2300 N N . GLY A 1 313 ? 20.757 -11.272 -24.542 1.00 77.94 313 GLY A N 1
ATOM 2301 C CA . GLY A 1 313 ? 21.378 -11.737 -23.287 1.00 77.94 313 GLY A CA 1
ATOM 2302 C C . GLY A 1 313 ? 22.206 -13.024 -23.439 1.00 77.94 313 GLY A C 1
ATOM 2303 O O . GLY A 1 313 ? 21.999 -13.782 -24.395 1.00 77.94 313 GLY A O 1
ATOM 2304 N N . PRO A 1 314 ? 23.156 -13.291 -22.520 1.00 69.12 314 PRO A N 1
ATOM 2305 C CA . PRO A 1 314 ? 24.107 -14.385 -22.640 1.00 69.12 314 PRO A CA 1
ATOM 2306 C C . PRO A 1 314 ? 23.374 -15.722 -22.771 1.00 69.12 314 PRO A C 1
ATOM 2308 O O . PRO A 1 314 ? 22.541 -16.098 -21.944 1.00 69.12 314 PRO A O 1
ATOM 2311 N N . ILE A 1 315 ? 23.680 -16.457 -23.840 1.00 55.16 315 ILE A N 1
ATOM 2312 C CA . ILE A 1 315 ? 23.313 -17.867 -23.947 1.00 55.16 315 ILE A CA 1
ATOM 2313 C C . ILE A 1 315 ? 24.315 -18.607 -23.066 1.00 55.16 315 ILE A C 1
ATOM 2315 O O . ILE A 1 315 ? 25.391 -18.988 -23.521 1.00 55.16 315 ILE A O 1
ATOM 2319 N N . THR A 1 316 ? 24.010 -18.745 -21.779 1.00 54.50 316 THR A N 1
ATOM 2320 C CA . THR A 1 316 ? 24.764 -19.661 -20.923 1.00 54.50 316 THR A CA 1
ATOM 2321 C C . THR A 1 316 ? 24.473 -21.076 -21.418 1.00 54.50 316 THR A C 1
ATOM 2323 O O . THR A 1 316 ? 23.339 -21.544 -21.296 1.00 54.50 316 THR A O 1
ATOM 2326 N N . SER A 1 317 ? 25.466 -21.691 -22.062 1.00 40.75 317 SER A N 1
ATOM 2327 C CA . SER A 1 317 ? 25.455 -23.079 -22.544 1.00 40.75 317 SER A CA 1
ATOM 2328 C C . SER A 1 317 ? 25.373 -24.088 -21.410 1.00 40.75 317 SER A C 1
ATOM 2330 O O . SER A 1 317 ? 26.111 -23.862 -20.422 1.00 40.75 317 SER A O 1
#

Secondary structure (DSSP, 8-state):
-----------SEEEEE---S-HHHHHHHHHHHHHHHTT--GGGS--BTTB-EEEEE-SEEEEEEEE-SS---EEE-STTEEEEETTS-GGGEEEEEEE-S--SS-EEEEE--SS-EEES-EEEEE-TTPPP--STT--EEEEE-S--TT-EEES-EEEEETT-EEE-TT----SEEES-B--TT-S-BTS---SEEES-B--SS-SSBTS---SEEES-B--TTTBTTTSB--SEEES-B-SSSS-B-SEE-SEEES-EE-TT-BSTTTEE-SEEES-EE-STT--PPPBPTTTT-EEESEE-TTS-EE--S----

Sequence (317 aa):
MGYTLPLELASTSTVAVRASGSPAENGAVLRAAYAQARALTPNGAALAADNRATVLVGPGVYHLGTLDGDTHGLQIDTEFVDLVGLTGRPEHVRIEATSDGSTASRGTIEQTADDVLIAGVTMYLDGGDYSQGYEEGDPSAYFPGDNLPNTVLRDCVFEADNDARYTRPEQEYSGTYIRCIGGAGTFAVGAQASGTFTDCVVAEETFGYYADASGVFTRCVAGWYAFGWYADASGTFIDCTSTNWYVFGWTASGTFIRCTAADSAFGAEGGLTGKLYSCRLTSPGATFPTPEADSGGLLRLCIDGDDNEDNTGPITS

Radius of gyration: 20.95 Å; chains: 1; bounding box: 55×47×61 Å